Protein AF-A0A0R3SQ64-F1 (afdb_monomer)

pLDDT: mean 77.07, std 19.15, range [20.86, 96.0]

Nearest PDB structures (foldseek):
  7yff-assembly1_C  TM=8.326E-01  e=1.981E-12  Homo sapiens
  9arg-assembly1_A  TM=7.380E-01  e=4.752E-12  Rattus norvegicus
  6wi1-assembly1_C  TM=8.186E-01  e=2.165E-11  Rattus norvegicus
  7tee-assembly1_C  TM=7.414E-01  e=3.879E-11  Rattus norvegicus
  6whu-assembly1_C  TM=7.762E-01  e=3.998E-10  Rattus norvegicus

Organism: Hymenolepis diminuta (NCBI:txid6216)

Radius of gyration: 50.03 Å; Cα contacts (8 Å, |Δi|>4): 157; chains: 1; bounding box: 109×42×129 Å

Secondary structure (DSSP, 8-state):
-----SSS--------SHHHHHHHHHHEEPPBTTB--EE--------TTS----EEEETTTTEEEE-HHHHHHHTTS-S---S-----HHHHTTS-----S-----------PPPPPPGGGGGTTS-HHHHHHHHHHHHHHHHHHHHHHHHHHHHHHHHHHHHHHHHTSS----------------------------HHHHHHHHHHHHTT----S----SHHHHHHHHHHHHHHHHHHHHH-

InterPro domains:
  IPR001320 Ionotropic glutamate receptor, C-terminal [PF00060] (128-242)
  IPR001320 Ionotropic glutamate receptor, C-terminal [SM00079] (2-242)
  IPR001508 Ionotropic glutamate receptor, metazoa [PR00177] (40-68)
  IPR001508 Ionotropic glutamate receptor, metazoa [PR00177] (130-155)
  IPR015683 Ionotropic glutamate receptor [PTHR18966] (15-244)
  IPR019594 Ionotropic glutamate receptor, L-glutamate and glycine-binding domain [PF10613] (15-113)
  IPR019594 Ionotropic glutamate receptor, L-glutamate and glycine-binding domain [SM00918] (4-75)

Foldseek 3Di:
DDDDDDPPDGDDDDDDDDLVVVVVCQCQPPADPPGHGNNDDDDDDAWPVNDCWDFDQDPVVRDTAIGTPLRCCQVVVDVDDRDPHDDDPVSVVRDDDDPDPDDDDDDDDDDDDDDDDDPCVLVVLDDPVVVVVLVVVLLVLLVVLLVVLVVVVVVVVVVVVVVVVVVVPDDDDDDDDDDDDDDDDDDPPDPPPPPRCDSVLSSQLSVCLLVVHPPHPDDRPDPVSVVSSVVSSVVSVVVVVSSD

Structure (mmCIF, N/CA/C/O backbone):
data_AF-A0A0R3SQ64-F1
#
_entry.id   AF-A0A0R3SQ64-F1
#
loop_
_atom_site.group_PDB
_atom_site.id
_atom_site.type_symbol
_atom_site.label_atom_id
_atom_site.label_alt_id
_atom_site.label_comp_id
_atom_site.label_asym_id
_atom_site.label_entity_id
_atom_site.label_seq_id
_atom_site.pdbx_PDB_ins_code
_atom_site.Cartn_x
_atom_site.Cartn_y
_atom_site.Cartn_z
_atom_site.occupancy
_atom_site.B_iso_or_equiv
_atom_site.auth_seq_id
_atom_site.auth_comp_id
_atom_site.auth_asym_id
_atom_site.auth_atom_id
_atom_site.pdbx_PDB_model_num
ATOM 1 N N . MET A 1 1 ? -25.934 -21.425 32.310 1.00 47.31 1 MET A N 1
ATOM 2 C CA . MET A 1 1 ? -25.733 -21.201 30.862 1.00 47.31 1 MET A CA 1
ATOM 3 C C . MET A 1 1 ? -27.102 -21.104 30.194 1.00 47.31 1 MET A C 1
ATOM 5 O O . MET A 1 1 ? -27.737 -22.121 29.947 1.00 47.31 1 MET A O 1
ATOM 9 N N . ARG A 1 2 ? -27.627 -19.894 30.001 1.00 32.47 2 ARG A N 1
ATOM 10 C CA . ARG A 1 2 ? -28.912 -19.595 29.365 1.00 32.47 2 ARG A CA 1
ATOM 11 C C . ARG A 1 2 ? -28.807 -18.249 28.665 1.00 32.47 2 ARG A C 1
ATOM 13 O O . ARG A 1 2 ? -28.627 -17.237 29.327 1.00 32.47 2 ARG A O 1
ATOM 20 N N . LEU A 1 3 ? -29.017 -18.223 27.351 1.00 51.66 3 LEU A N 1
ATOM 21 C CA . LEU A 1 3 ? -29.392 -16.979 26.694 1.00 51.66 3 LEU A CA 1
ATOM 22 C C . LEU A 1 3 ? -30.367 -17.171 25.532 1.00 51.66 3 LEU A C 1
ATOM 24 O O . LEU A 1 3 ? -30.303 -18.151 24.793 1.00 51.66 3 LEU A O 1
ATOM 28 N N . ALA A 1 4 ? -31.210 -16.145 25.420 1.00 46.09 4 ALA A N 1
ATOM 29 C CA . ALA A 1 4 ? -32.014 -15.685 24.296 1.00 46.09 4 ALA A CA 1
ATOM 30 C C . ALA A 1 4 ? -33.168 -16.592 23.835 1.00 46.09 4 ALA A C 1
ATOM 32 O O . ALA A 1 4 ? -33.058 -17.469 22.979 1.00 46.09 4 ALA A O 1
ATOM 33 N N . PHE A 1 5 ? -34.331 -16.274 24.404 1.00 47.00 5 PHE A N 1
ATOM 34 C CA . PHE A 1 5 ? -35.667 -16.621 23.938 1.00 47.00 5 PHE A CA 1
ATOM 35 C C . PHE A 1 5 ? -35.881 -16.149 22.498 1.00 47.00 5 PHE A C 1
ATOM 37 O O . PHE A 1 5 ? -36.003 -14.952 22.279 1.00 47.00 5 PHE A O 1
ATOM 44 N N . LEU A 1 6 ? -36.032 -17.075 21.549 1.00 46.62 6 LEU A N 1
ATOM 45 C CA . LEU A 1 6 ? -36.889 -16.836 20.378 1.00 46.62 6 LEU A CA 1
ATOM 46 C C . LEU A 1 6 ? -37.602 -18.094 19.851 1.00 46.62 6 LEU A C 1
ATOM 48 O O . LEU A 1 6 ? -38.635 -17.953 19.216 1.00 46.62 6 LEU A O 1
ATOM 52 N N . LEU A 1 7 ? -37.169 -19.321 20.169 1.00 46.44 7 LEU A N 1
ATOM 53 C CA . LEU A 1 7 ? -37.848 -20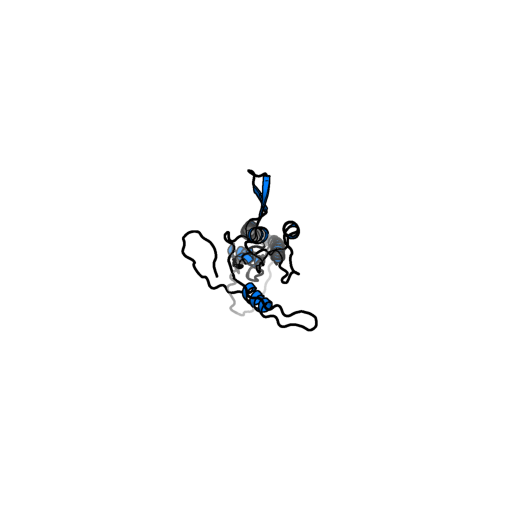.554 19.711 1.00 46.44 7 LEU A CA 1
ATOM 54 C C . LEU A 1 7 ? -37.723 -21.739 20.695 1.00 46.44 7 LEU A C 1
ATOM 56 O O . LEU A 1 7 ? -37.650 -22.892 20.280 1.00 46.44 7 LEU A O 1
ATOM 60 N N . GLY A 1 8 ? -37.644 -21.486 22.009 1.00 47.06 8 GLY A N 1
ATOM 61 C CA . GLY A 1 8 ? -37.679 -22.541 23.043 1.00 47.06 8 GLY A CA 1
ATOM 62 C C . GLY A 1 8 ? -36.550 -23.587 23.001 1.00 47.06 8 GLY A C 1
ATOM 63 O O . GLY A 1 8 ? -36.566 -24.529 23.788 1.00 47.06 8 GLY A O 1
ATOM 64 N N . LYS A 1 9 ? -35.560 -23.436 22.114 1.00 48.41 9 LYS A N 1
ATOM 65 C CA . LYS A 1 9 ? -34.422 -24.345 21.967 1.00 48.41 9 LYS A CA 1
ATOM 66 C C . LYS A 1 9 ? -33.152 -23.619 22.396 1.00 48.41 9 LYS A C 1
ATOM 68 O O . LYS A 1 9 ? -32.610 -22.817 21.645 1.00 48.41 9 LYS A O 1
ATOM 73 N N . VAL A 1 10 ? -32.705 -23.888 23.622 1.00 61.62 10 VAL A N 1
ATOM 74 C CA . VAL A 1 10 ? -31.415 -23.406 24.131 1.00 61.62 10 VAL A CA 1
ATOM 75 C C . VAL A 1 10 ? -30.321 -24.177 23.398 1.00 61.62 10 VAL A C 1
ATOM 77 O O . VAL A 1 10 ? -30.179 -25.384 23.583 1.00 61.62 10 VAL A O 1
ATOM 80 N N . THR A 1 11 ? -29.594 -23.506 22.510 1.00 63.22 11 THR A N 1
ATOM 81 C CA . THR A 1 11 ? -28.411 -24.073 21.856 1.00 63.22 11 THR A CA 1
ATOM 82 C C . THR A 1 11 ? -27.175 -23.647 22.633 1.00 63.22 11 THR A C 1
ATOM 84 O O . THR A 1 11 ? -26.837 -22.464 22.652 1.00 63.22 11 THR A O 1
ATOM 87 N N . GLU A 1 12 ? -26.516 -24.598 23.287 1.00 75.00 12 GLU A N 1
ATOM 88 C CA . GLU A 1 12 ? -25.232 -24.360 23.943 1.00 75.00 12 GLU A CA 1
ATOM 89 C C . GLU A 1 12 ? -24.111 -24.353 22.898 1.00 75.00 12 GLU A C 1
ATOM 91 O O . GLU A 1 12 ? -23.954 -25.302 22.128 1.00 75.00 12 GLU A O 1
ATOM 96 N N . TYR A 1 13 ? -23.329 -23.273 22.871 1.00 80.62 13 TYR A N 1
ATOM 97 C CA . TYR A 1 13 ? -22.139 -23.147 22.032 1.00 80.62 13 TYR A CA 1
ATOM 98 C C . TYR A 1 13 ? -20.885 -23.139 22.907 1.00 80.62 13 TYR A C 1
ATOM 100 O O . TYR A 1 13 ? -20.861 -22.522 23.971 1.00 80.62 13 TYR A O 1
ATOM 108 N N . CYS A 1 14 ? -19.823 -23.805 22.451 1.00 87.62 14 CYS A N 1
ATOM 109 C CA . CYS A 1 14 ? -18.519 -23.751 23.105 1.00 87.62 14 CYS A CA 1
ATOM 110 C C . CYS A 1 14 ? -17.728 -22.539 22.586 1.00 87.62 14 CYS A C 1
ATOM 112 O O . CYS A 1 14 ? -17.390 -22.481 21.404 1.00 87.62 14 CYS A O 1
ATOM 114 N N . CYS A 1 15 ? -17.426 -21.582 23.468 1.00 88.75 15 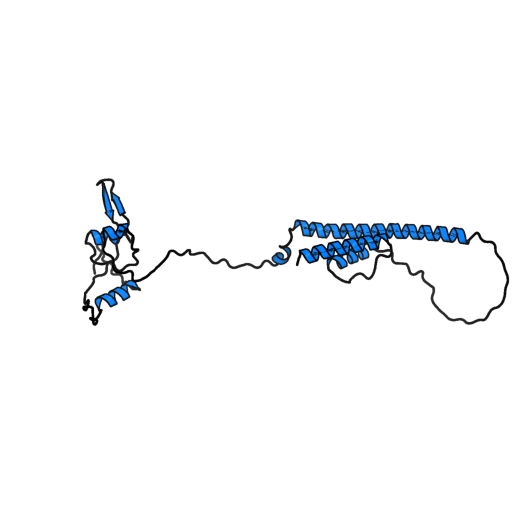CYS A N 1
ATOM 115 C CA . CYS A 1 15 ? -16.645 -20.387 23.143 1.00 88.75 15 CYS A CA 1
ATOM 116 C C . CYS A 1 15 ? -15.182 -20.556 23.572 1.00 88.75 15 CYS A C 1
ATOM 118 O O . CYS A 1 15 ? -14.896 -20.967 24.697 1.00 88.75 15 CYS A O 1
ATOM 120 N N . TYR A 1 16 ? -14.249 -20.187 22.696 1.00 94.25 16 TYR A N 1
ATOM 121 C CA . TYR A 1 16 ? -12.812 -20.171 22.974 1.00 94.25 16 TYR A CA 1
ATOM 122 C C . TYR A 1 16 ? -12.161 -18.948 22.323 1.00 94.25 16 TYR A C 1
ATOM 124 O O . TYR A 1 16 ? -12.697 -18.376 21.374 1.00 94.25 16 TYR A O 1
ATOM 132 N N . GLY A 1 17 ? -10.997 -18.539 22.826 1.00 95.44 17 GLY A N 1
ATOM 133 C CA . GLY A 1 17 ? -10.221 -17.443 22.255 1.00 95.44 17 GLY A CA 1
ATOM 134 C C . GLY A 1 17 ? -9.545 -16.579 23.311 1.00 95.44 17 GLY A C 1
ATOM 135 O O . GLY A 1 17 ? -9.675 -16.807 24.511 1.00 95.44 17 GLY A O 1
ATOM 136 N N . TYR A 1 18 ? -8.859 -15.538 22.841 1.00 94.62 18 TYR A N 1
ATOM 137 C CA . TYR A 1 18 ? -8.028 -14.667 23.675 1.00 94.62 18 TYR A CA 1
ATOM 138 C C . TYR A 1 18 ? -8.776 -14.075 24.884 1.00 94.62 18 TYR A C 1
ATOM 140 O O . TYR A 1 18 ? -8.277 -14.113 26.006 1.00 94.62 18 TYR A O 1
ATOM 148 N N . CYS A 1 19 ? -9.991 -13.560 24.675 1.00 93.81 19 CYS A N 1
ATOM 149 C CA . CYS A 1 19 ? -10.804 -12.972 25.744 1.00 93.81 19 CYS A CA 1
ATOM 150 C C . CYS A 1 19 ? -11.308 -14.015 26.759 1.00 93.81 19 CYS A C 1
ATOM 152 O O . CYS A 1 19 ? -11.447 -13.696 27.936 1.00 93.81 19 CYS A O 1
ATOM 154 N N . ILE A 1 20 ? -11.536 -15.261 26.328 1.00 94.56 20 ILE A N 1
ATOM 155 C CA . ILE A 1 20 ? -11.977 -16.355 27.206 1.00 94.56 20 ILE A CA 1
ATOM 156 C C . ILE A 1 20 ? -10.835 -16.805 28.119 1.00 94.56 20 ILE A C 1
ATOM 158 O O . ILE A 1 20 ? -11.035 -16.984 29.320 1.00 94.56 20 ILE A O 1
ATOM 162 N N . ASP A 1 21 ? -9.624 -16.930 27.572 1.00 94.75 21 ASP A N 1
ATOM 163 C CA . ASP A 1 21 ? -8.437 -17.262 28.363 1.00 94.75 21 ASP A CA 1
ATOM 164 C C . ASP A 1 21 ? -8.112 -16.155 29.372 1.00 94.75 21 ASP A C 1
ATOM 166 O O . ASP A 1 21 ? -7.814 -16.442 30.534 1.00 94.75 21 ASP A O 1
ATOM 170 N N . LEU A 1 22 ? -8.252 -14.889 28.959 1.00 92.94 22 LEU A N 1
ATOM 171 C CA . LEU A 1 22 ? -8.122 -13.740 29.852 1.00 92.94 22 LEU A CA 1
ATOM 172 C C . LEU A 1 22 ? -9.147 -13.798 30.994 1.00 92.94 22 LEU A C 1
ATOM 174 O O . LEU A 1 22 ? -8.765 -13.665 32.153 1.00 92.94 22 LEU A O 1
ATOM 178 N N . LEU A 1 23 ? -10.426 -14.049 30.698 1.00 93.12 23 LEU A N 1
ATOM 179 C CA . LEU A 1 23 ? -11.471 -14.152 31.720 1.00 93.12 23 LEU A CA 1
ATOM 180 C C . LEU A 1 23 ? -11.207 -15.304 32.698 1.00 93.12 23 LEU A C 1
ATOM 182 O O . LEU A 1 23 ? -11.326 -15.121 33.907 1.00 93.12 23 LEU A O 1
ATOM 186 N N . ARG A 1 24 ? -10.787 -16.474 32.200 1.00 92.62 24 ARG A N 1
ATOM 187 C CA . ARG A 1 24 ? -10.405 -17.610 33.052 1.00 92.62 24 ARG A CA 1
ATOM 188 C C . ARG A 1 24 ? -9.230 -17.257 33.966 1.00 92.62 24 ARG A C 1
ATOM 190 O O . ARG A 1 24 ? -9.212 -17.688 35.117 1.00 92.62 24 ARG A O 1
ATOM 197 N N . HIS A 1 25 ? -8.268 -16.479 33.472 1.00 91.44 25 HIS A N 1
ATOM 198 C CA . HIS A 1 25 ? -7.143 -16.012 34.276 1.00 91.44 25 HIS A CA 1
ATOM 199 C C . HIS A 1 25 ? -7.579 -15.008 35.350 1.00 91.44 25 HIS A C 1
ATOM 201 O O . HIS A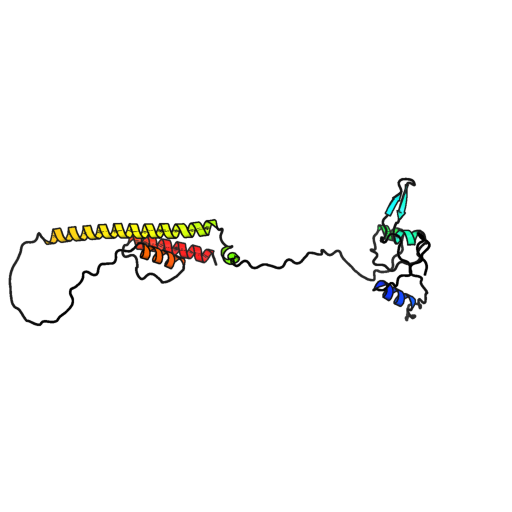 1 25 ? -7.123 -15.104 36.484 1.00 91.44 25 HIS A O 1
ATOM 207 N N . LEU A 1 26 ? -8.495 -14.090 35.025 1.00 90.06 26 LEU A N 1
ATOM 208 C CA . LEU A 1 26 ? -9.058 -13.131 35.982 1.00 90.06 26 LEU A CA 1
ATOM 209 C C . LEU A 1 26 ? -9.897 -13.818 37.070 1.00 90.06 26 LEU A C 1
ATOM 211 O O . LEU A 1 26 ? -9.793 -13.450 38.236 1.00 90.06 26 LEU A O 1
ATOM 215 N N . ALA A 1 27 ? -10.677 -14.836 36.703 1.00 91.19 27 ALA A N 1
ATOM 216 C CA . ALA A 1 27 ? -11.548 -15.582 37.614 1.00 91.19 27 ALA A CA 1
ATOM 217 C C . ALA A 1 27 ? -10.800 -16.489 38.603 1.00 91.19 27 ALA A C 1
ATOM 219 O O . ALA A 1 27 ? -11.325 -16.798 39.668 1.00 91.19 27 ALA A O 1
ATOM 220 N N . ASN A 1 28 ? -9.586 -16.923 38.252 1.00 88.56 28 ASN A N 1
ATOM 221 C CA . ASN A 1 28 ? -8.758 -17.816 39.069 1.00 88.56 28 ASN A CA 1
ATOM 222 C C . ASN A 1 28 ? -7.480 -17.129 39.574 1.00 88.56 28 ASN A C 1
ATOM 224 O O . ASN A 1 28 ? -6.505 -17.808 39.907 1.00 88.56 28 ASN A O 1
ATOM 228 N N . ARG A 1 29 ? -7.440 -15.791 39.588 1.00 83.69 29 ARG A N 1
ATOM 229 C CA . ARG A 1 29 ? -6.223 -15.051 39.924 1.00 83.69 29 ARG A CA 1
ATOM 230 C C . ARG A 1 29 ? -5.904 -15.181 41.424 1.00 83.69 29 ARG A C 1
ATOM 232 O O . ARG A 1 29 ? -6.715 -14.750 42.248 1.00 83.69 29 ARG A O 1
ATOM 239 N N . PRO A 1 30 ? -4.731 -15.726 41.803 1.00 73.75 30 PRO A N 1
ATOM 240 C CA . PRO A 1 30 ? -4.316 -15.787 43.199 1.00 73.75 30 PRO A CA 1
ATOM 241 C C . PRO A 1 30 ? -3.949 -14.393 43.724 1.00 73.75 30 PRO A C 1
ATOM 243 O O . PRO A 1 30 ? -3.498 -13.529 42.969 1.00 73.75 30 PRO A O 1
ATOM 246 N N . SER A 1 31 ? -4.125 -14.186 45.030 1.00 71.00 31 SER A N 1
ATOM 247 C CA . SER A 1 31 ? -3.768 -12.939 45.714 1.00 71.00 31 SER A CA 1
ATOM 248 C C . SER A 1 31 ? -2.279 -12.632 45.552 1.00 71.00 31 SER A C 1
ATOM 250 O O . SER A 1 31 ? -1.434 -13.481 45.845 1.00 71.00 31 SER A O 1
ATOM 252 N N . GLY A 1 32 ? -1.965 -11.418 45.102 1.00 69.75 32 GLY A N 1
ATOM 253 C CA . GLY A 1 32 ? -0.604 -10.898 45.016 1.00 69.75 32 GLY A CA 1
ATOM 254 C C . GLY A 1 32 ? -0.235 -10.041 46.236 1.00 69.75 32 GLY A C 1
ATOM 255 O O . GLY A 1 32 ? -1.100 -9.716 47.044 1.00 69.75 32 GLY A O 1
ATOM 256 N N . PRO A 1 33 ? 1.031 -9.599 46.355 1.00 65.06 33 PRO A N 1
ATOM 257 C CA . PRO A 1 33 ? 1.518 -8.814 47.500 1.00 65.06 33 PRO A CA 1
ATOM 258 C C . PRO A 1 33 ? 0.773 -7.489 47.747 1.00 65.06 33 PRO A C 1
ATOM 260 O O . PRO A 1 33 ? 0.867 -6.931 48.834 1.00 65.06 33 PRO A O 1
ATOM 263 N N . HIS A 1 34 ? 0.043 -6.989 46.745 1.00 72.06 34 HIS A N 1
ATOM 264 C CA . HIS A 1 34 ? -0.740 -5.750 46.792 1.00 72.06 34 HIS A CA 1
ATOM 265 C C . HIS A 1 34 ? -2.175 -5.904 46.248 1.00 72.06 34 HIS A C 1
ATOM 267 O O . HIS A 1 34 ? -2.868 -4.903 46.085 1.00 72.06 34 HIS A O 1
ATOM 273 N N . GLU A 1 35 ? -2.636 -7.127 45.953 1.00 66.94 35 GLU A N 1
ATOM 274 C CA . GLU A 1 35 ? -3.926 -7.356 45.285 1.00 66.94 35 GLU A CA 1
ATOM 275 C C . GLU A 1 35 ? -4.654 -8.581 45.855 1.00 66.94 35 GLU A C 1
ATOM 277 O O . GLU A 1 35 ? -4.070 -9.653 46.023 1.00 66.94 35 GLU A O 1
ATOM 282 N N . ASN A 1 36 ? -5.950 -8.427 46.126 1.00 69.19 36 ASN A N 1
ATOM 283 C CA . ASN A 1 36 ? -6.796 -9.497 46.650 1.00 69.19 36 ASN A CA 1
ATOM 284 C C . ASN A 1 36 ? -7.046 -10.575 45.583 1.00 69.19 36 ASN A C 1
ATOM 286 O O . ASN A 1 36 ? -7.106 -10.279 44.391 1.00 69.19 36 ASN A O 1
ATOM 290 N N . ALA A 1 37 ? -7.225 -11.827 46.014 1.00 69.00 37 ALA A N 1
ATOM 291 C CA . ALA A 1 37 ? -7.633 -12.906 45.118 1.00 69.00 37 ALA A CA 1
ATOM 292 C C . ALA A 1 37 ? -9.038 -12.617 44.568 1.00 69.00 37 ALA A C 1
ATOM 294 O O . ALA A 1 37 ? -9.971 -12.394 45.340 1.00 69.00 37 ALA A O 1
ATOM 295 N N . THR A 1 38 ? -9.197 -12.645 43.245 1.00 74.12 38 THR A N 1
ATOM 296 C CA . THR A 1 38 ? -10.500 -12.508 42.585 1.00 74.12 38 THR A CA 1
ATOM 297 C C . THR A 1 38 ? -10.995 -13.884 42.177 1.00 74.12 38 THR A C 1
ATOM 299 O O . THR A 1 38 ? -10.898 -14.262 41.015 1.00 74.12 38 THR A O 1
ATOM 302 N N . SER A 1 39 ? -11.502 -14.657 43.138 1.00 85.88 39 SER A N 1
ATOM 303 C CA . SER A 1 39 ? -12.183 -15.917 42.838 1.00 85.88 39 SER A CA 1
ATOM 304 C C . SER A 1 39 ? -13.661 -15.647 42.566 1.00 85.88 39 SER A C 1
ATOM 306 O O . SER A 1 39 ? -14.419 -15.390 43.504 1.00 85.88 39 SER A O 1
ATOM 308 N N . PHE A 1 40 ? -14.078 -15.700 41.302 1.00 89.62 40 PHE A N 1
ATOM 309 C CA . PHE A 1 40 ? -15.485 -15.570 40.924 1.00 89.62 40 PHE A CA 1
ATOM 310 C C . PHE A 1 40 ? -15.891 -16.631 39.904 1.00 89.62 40 PHE A C 1
ATOM 312 O O . PHE A 1 40 ? -15.079 -17.133 39.128 1.00 89.62 40 PHE A O 1
ATOM 319 N N . THR A 1 41 ? -17.175 -16.973 39.917 1.00 92.06 41 THR A N 1
ATOM 320 C CA . THR A 1 41 ? -17.793 -17.816 38.889 1.00 92.06 41 THR A CA 1
ATOM 321 C C . THR A 1 41 ? -18.507 -16.920 37.891 1.00 92.06 41 THR A C 1
ATOM 323 O O . THR A 1 41 ? -18.928 -15.820 38.241 1.00 92.06 41 THR A O 1
ATOM 326 N N . TYR A 1 42 ? -18.603 -17.358 36.642 1.00 92.00 42 TYR A N 1
ATOM 327 C CA . TYR A 1 42 ? -19.199 -16.569 35.575 1.00 92.00 42 TYR A CA 1
ATOM 328 C C . TYR A 1 42 ? -20.064 -17.454 34.688 1.00 92.00 42 TYR A C 1
ATOM 330 O O . TYR A 1 42 ? -19.788 -18.640 34.497 1.00 92.00 42 TYR A O 1
ATOM 338 N N . GLU A 1 43 ? -21.098 -16.849 34.122 1.00 90.88 43 GLU A N 1
ATOM 339 C CA . GLU A 1 43 ? -21.915 -17.436 33.077 1.00 90.88 43 GLU A CA 1
ATOM 340 C C . GLU A 1 43 ? -21.712 -16.621 31.805 1.00 90.88 43 GLU A C 1
ATOM 342 O O . GLU A 1 43 ? -21.826 -15.401 31.818 1.00 90.88 43 GLU A O 1
ATOM 347 N N . LEU A 1 44 ? -21.346 -17.297 30.719 1.00 90.56 44 LEU A N 1
ATOM 348 C CA . LEU A 1 44 ? -21.107 -16.636 29.446 1.00 90.56 44 LEU A CA 1
ATOM 349 C C . LEU A 1 44 ? -22.388 -16.568 28.636 1.00 90.56 44 LEU A C 1
ATOM 351 O O . LEU A 1 44 ? -23.077 -17.577 28.454 1.00 90.56 44 LEU A O 1
ATOM 355 N N . HIS A 1 45 ? -22.622 -15.398 28.060 1.00 89.56 45 HIS A N 1
ATOM 356 C CA . HIS A 1 45 ? -23.648 -15.191 27.063 1.00 89.56 45 HIS A CA 1
ATOM 357 C C . HIS A 1 45 ? -23.141 -14.311 25.925 1.00 89.56 45 HIS A C 1
ATOM 359 O O . HIS A 1 45 ? -22.227 -13.505 26.090 1.00 89.56 45 HIS A O 1
ATOM 365 N N . MET A 1 46 ? -23.706 -14.518 24.742 1.00 90.19 46 MET A N 1
ATOM 366 C CA . MET A 1 46 ? -23.381 -13.742 23.550 1.00 90.19 46 MET A CA 1
ATOM 367 C C . MET A 1 46 ? -24.426 -12.649 23.378 1.00 90.19 46 MET A C 1
ATOM 369 O O . MET A 1 46 ? -25.614 -12.948 23.440 1.00 90.19 46 MET A O 1
ATOM 373 N N . VAL A 1 47 ? -23.985 -11.421 23.118 1.00 91.69 47 VAL A N 1
ATOM 374 C CA . VAL A 1 47 ? -24.882 -10.290 22.847 1.00 91.69 47 VAL A CA 1
ATOM 375 C C . VAL A 1 47 ? -25.886 -10.635 21.740 1.00 91.69 47 VAL A C 1
ATOM 377 O O . VAL A 1 47 ? -25.511 -11.210 20.713 1.00 91.69 47 VAL A O 1
ATOM 380 N N . GLY A 1 48 ? -27.162 -10.304 21.950 1.00 86.69 48 GLY A N 1
ATOM 381 C CA . GLY A 1 48 ? -28.250 -10.759 21.075 1.00 86.69 48 GLY A CA 1
ATOM 382 C C . GLY A 1 48 ? -28.181 -10.238 19.633 1.00 86.69 48 GLY A C 1
ATOM 383 O O . GLY A 1 48 ? -28.551 -10.953 18.703 1.00 86.69 48 GLY A O 1
ATOM 384 N N . ASP A 1 49 ? -27.689 -9.013 19.434 1.00 88.56 49 ASP A N 1
ATOM 385 C CA . ASP A 1 49 ? -27.616 -8.342 18.126 1.00 88.56 49 ASP A CA 1
ATOM 386 C C . ASP A 1 49 ? -26.244 -8.465 17.430 1.00 88.56 49 ASP A C 1
ATOM 388 O O . ASP A 1 49 ? -26.088 -8.049 16.280 1.00 88.56 49 ASP A O 1
ATOM 392 N N . GLY A 1 50 ? -25.244 -9.042 18.105 1.00 89.62 50 GLY A N 1
ATOM 393 C CA . GLY A 1 50 ? -23.874 -9.168 17.599 1.00 89.62 50 GLY A CA 1
ATOM 394 C C . GLY A 1 50 ? -23.098 -7.849 17.482 1.00 89.62 50 GLY A C 1
ATOM 395 O O . GLY A 1 50 ? -22.015 -7.843 16.893 1.00 89.62 50 GLY A O 1
ATOM 396 N N . GLN A 1 51 ? -23.614 -6.735 18.007 1.00 92.06 51 GLN A N 1
ATOM 397 C CA . GLN A 1 51 ? -23.004 -5.412 17.874 1.00 92.06 51 GLN A CA 1
ATOM 398 C C . GLN A 1 51 ? -22.318 -4.961 19.167 1.00 92.06 51 GLN A C 1
ATOM 400 O O . GLN A 1 51 ? -22.685 -5.344 20.275 1.00 92.06 51 GLN A O 1
ATOM 405 N N . MET A 1 52 ? -21.310 -4.090 19.043 1.00 92.25 52 MET A N 1
ATOM 406 C CA . MET A 1 52 ? -20.671 -3.492 20.225 1.00 92.25 52 MET A CA 1
ATOM 407 C C . MET A 1 52 ? -21.604 -2.523 20.954 1.00 92.25 52 MET A C 1
ATOM 409 O O . MET A 1 52 ? -21.525 -2.407 22.170 1.00 92.25 52 MET A O 1
ATOM 413 N N . GLY A 1 53 ? -22.470 -1.835 20.214 1.00 91.12 53 GLY A N 1
ATOM 414 C CA . GLY A 1 53 ? -23.425 -0.873 20.745 1.00 91.12 53 GLY A CA 1
ATOM 415 C C . GLY A 1 53 ? -23.231 0.531 20.192 1.00 91.12 53 GLY A C 1
ATOM 416 O O . GLY A 1 53 ? -22.116 1.066 20.169 1.00 91.12 53 GLY A O 1
ATOM 417 N N . GLU A 1 54 ? -24.339 1.108 19.751 1.00 90.88 54 GLU A N 1
ATOM 418 C CA . GLU A 1 54 ? -24.463 2.451 19.194 1.00 90.88 54 GLU A CA 1
ATOM 419 C C . GLU A 1 54 ? -25.560 3.206 19.951 1.00 90.88 54 GLU A C 1
ATOM 421 O O . GLU A 1 54 ? -26.516 2.599 20.445 1.00 90.88 54 GLU A O 1
ATOM 426 N N . GLU A 1 55 ? -25.401 4.523 20.078 1.00 90.31 55 GLU A N 1
ATOM 427 C CA . GLU A 1 55 ? -26.420 5.381 20.670 1.00 90.31 55 GLU A CA 1
ATOM 428 C C . GLU A 1 55 ? -27.522 5.624 19.636 1.00 90.31 55 GLU A C 1
ATOM 430 O O . GLU A 1 55 ? -27.359 6.389 18.687 1.00 90.31 55 GLU A O 1
ATOM 435 N N . LEU A 1 56 ? -28.658 4.958 19.812 1.00 89.25 56 LEU A N 1
ATOM 436 C CA . LEU A 1 56 ? -29.821 5.110 18.953 1.00 89.25 56 LEU A CA 1
ATOM 437 C C . LEU A 1 56 ? -30.759 6.165 19.535 1.00 89.25 56 LEU A C 1
ATOM 439 O O . LEU A 1 56 ? -31.114 6.139 20.716 1.00 89.25 56 LEU A O 1
ATOM 443 N N . PHE A 1 57 ? -31.209 7.085 18.686 1.00 89.19 57 PHE A N 1
ATOM 444 C CA . PHE A 1 57 ? -32.250 8.037 19.049 1.00 89.19 57 PHE A CA 1
ATOM 445 C C . PHE A 1 57 ? -33.629 7.427 18.792 1.00 89.19 57 PHE A C 1
ATOM 447 O O . PHE A 1 57 ? -33.984 7.121 17.651 1.00 89.19 57 PHE A O 1
ATOM 454 N N . ASN A 1 58 ? -34.425 7.259 19.847 1.00 85.94 58 ASN A N 1
ATOM 455 C CA . ASN A 1 58 ? -35.795 6.792 19.716 1.00 85.94 58 ASN A CA 1
ATOM 456 C C . ASN A 1 58 ? -36.734 7.983 19.488 1.00 85.94 58 ASN A C 1
ATOM 458 O O . ASN A 1 58 ? -37.117 8.673 20.430 1.00 85.94 58 ASN A O 1
ATOM 462 N N . ALA A 1 59 ? -37.145 8.187 18.234 1.00 81.62 59 ALA A N 1
ATOM 463 C CA . ALA A 1 59 ? -38.008 9.298 17.833 1.00 81.62 59 ALA A CA 1
ATOM 464 C C . ALA A 1 59 ? -39.401 9.293 18.490 1.00 81.62 59 ALA A C 1
ATOM 466 O O . ALA A 1 59 ? -40.040 10.336 18.544 1.00 81.62 59 ALA A O 1
A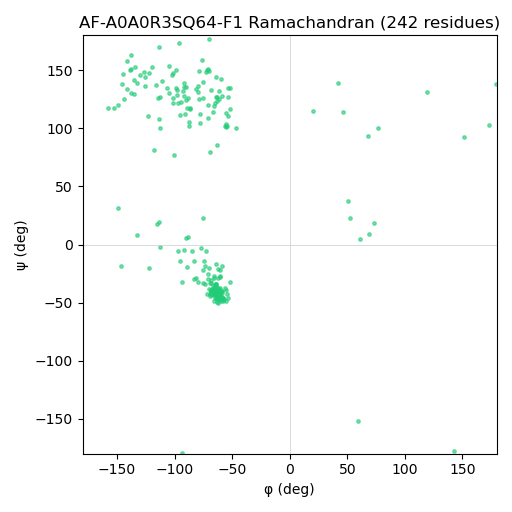TOM 467 N N . MET A 1 60 ? -39.883 8.147 18.985 1.00 82.31 60 MET A N 1
ATOM 468 C CA . MET A 1 60 ? -41.198 8.067 19.638 1.00 82.31 60 MET A CA 1
ATOM 469 C C . MET A 1 60 ? -41.168 8.561 21.085 1.00 82.31 60 MET A C 1
ATOM 471 O O . MET A 1 60 ? -42.153 9.116 21.558 1.00 82.31 60 MET A O 1
ATOM 475 N N . ASN A 1 61 ? -40.044 8.362 21.777 1.00 83.94 61 ASN A N 1
ATOM 476 C CA . ASN A 1 61 ? -39.906 8.673 23.201 1.00 83.94 61 ASN A CA 1
ATOM 477 C C . ASN A 1 61 ? -38.935 9.834 23.464 1.00 83.94 61 ASN A C 1
ATOM 479 O O . ASN A 1 61 ? -38.727 10.186 24.620 1.00 83.94 61 ASN A O 1
ATOM 483 N N . GLU A 1 62 ? -38.307 10.380 22.417 1.00 85.12 62 GLU A N 1
ATOM 484 C CA . GLU A 1 62 ? -37.228 11.380 22.484 1.00 85.12 62 GLU A CA 1
ATOM 485 C C . GLU A 1 62 ? -36.060 10.971 23.403 1.00 85.12 62 GLU A C 1
ATOM 487 O O . GLU A 1 62 ? -35.288 11.804 23.879 1.00 85.12 62 GLU A O 1
ATOM 492 N N . THR A 1 63 ? -35.901 9.668 23.649 1.00 86.81 63 THR A N 1
ATOM 493 C CA . THR A 1 63 ? -34.847 9.122 24.501 1.00 86.81 63 THR A CA 1
ATOM 494 C C . THR A 1 63 ? -33.708 8.552 23.677 1.00 86.81 63 THR A C 1
ATOM 496 O O . THR A 1 63 ? -33.889 7.998 22.590 1.00 86.81 63 THR A O 1
ATOM 499 N N . LYS A 1 64 ? -32.506 8.658 24.236 1.00 87.88 64 LYS A N 1
ATOM 500 C CA . LYS A 1 64 ? -31.325 7.979 23.721 1.00 87.88 64 LYS A CA 1
ATOM 501 C C . LYS A 1 64 ? -31.227 6.596 24.355 1.00 87.88 64 LYS A C 1
ATOM 503 O O . LYS A 1 64 ? -31.270 6.480 25.578 1.00 87.88 64 LYS A O 1
ATOM 508 N N . VAL A 1 65 ? -31.132 5.559 23.532 1.00 90.25 65 VAL A N 1
ATOM 509 C CA . VAL A 1 65 ? -31.047 4.161 23.967 1.00 90.25 65 VAL A CA 1
ATOM 510 C C . VAL A 1 65 ? -29.813 3.534 23.341 1.00 90.25 65 VAL A C 1
ATOM 512 O O . VAL A 1 65 ? -29.544 3.730 22.161 1.00 90.25 65 VAL A O 1
ATOM 515 N N . TRP A 1 66 ? -29.067 2.767 24.124 1.00 92.38 66 TRP A N 1
ATOM 516 C CA . TRP A 1 66 ? -27.890 2.060 23.636 1.00 92.38 66 TRP A CA 1
ATOM 517 C C . TRP A 1 66 ? -28.252 0.651 23.168 1.00 92.38 66 TRP A C 1
ATOM 519 O O . TRP A 1 66 ? -28.998 -0.057 23.843 1.00 92.38 66 TRP A O 1
ATOM 529 N N . SER A 1 67 ? -27.719 0.248 22.015 1.00 92.88 67 SER A N 1
ATOM 530 C CA . SER A 1 67 ? -27.803 -1.128 21.506 1.00 92.88 67 SER A CA 1
ATOM 531 C C . SER A 1 67 ? -26.583 -1.966 21.914 1.00 92.88 67 SER A C 1
ATOM 533 O O . SER A 1 67 ? -25.666 -1.471 22.579 1.00 92.88 67 SER A O 1
ATOM 535 N N . GLY A 1 68 ? -26.545 -3.234 21.504 1.00 94.00 68 GLY A N 1
ATOM 536 C CA . GLY A 1 68 ? -25.392 -4.113 21.646 1.00 94.00 68 GLY A CA 1
ATOM 537 C C . GLY A 1 68 ? -24.917 -4.340 23.070 1.00 94.00 68 GLY A C 1
ATOM 538 O O . GLY A 1 68 ? -25.679 -4.263 24.032 1.00 94.00 68 GLY A O 1
ATOM 539 N N . ILE A 1 69 ? -23.616 -4.603 23.198 1.00 94.75 69 ILE A N 1
ATOM 540 C CA . ILE A 1 69 ? -22.959 -4.851 24.489 1.00 94.75 69 ILE A CA 1
ATOM 541 C C . ILE A 1 69 ? -23.217 -3.691 25.461 1.00 94.75 69 ILE A C 1
ATOM 543 O O . ILE A 1 69 ? -23.507 -3.919 26.633 1.00 94.75 69 ILE A O 1
ATOM 547 N N . VAL A 1 70 ? -23.139 -2.445 24.984 1.00 95.19 70 VAL A N 1
ATOM 548 C CA . VAL A 1 70 ? -23.393 -1.253 25.811 1.00 95.19 70 VAL A CA 1
ATOM 549 C C . VAL A 1 70 ? -24.842 -1.222 26.319 1.00 95.19 70 VAL A C 1
ATOM 551 O O . VAL A 1 70 ? -25.082 -0.934 27.492 1.00 95.19 70 VAL A O 1
ATOM 554 N N . GLY A 1 71 ? -25.809 -1.562 25.468 1.00 93.88 71 GLY A N 1
ATOM 555 C CA . GLY A 1 71 ? -27.219 -1.683 25.836 1.00 93.88 71 GLY A CA 1
ATOM 556 C C . GLY A 1 71 ? -27.471 -2.754 26.898 1.00 93.88 71 GLY A C 1
ATOM 557 O O . GLY A 1 71 ? -28.161 -2.504 27.883 1.00 93.88 71 GLY A O 1
ATOM 558 N N . GLU A 1 72 ? -26.873 -3.938 26.754 1.00 94.50 72 GLU A N 1
ATOM 559 C CA . GLU A 1 72 ? -27.045 -5.024 27.730 1.00 94.50 72 GLU A CA 1
ATOM 560 C C . GLU A 1 72 ? -26.434 -4.692 29.102 1.00 94.50 72 GLU A C 1
ATOM 562 O O . GLU A 1 72 ? -27.037 -5.001 30.130 1.00 94.50 72 GLU A O 1
ATOM 567 N N . LEU A 1 73 ? -25.283 -4.008 29.128 1.00 94.75 73 LEU A N 1
ATOM 568 C CA . LEU A 1 73 ? -24.654 -3.543 30.371 1.00 94.75 73 LEU A CA 1
ATOM 569 C C . LEU A 1 73 ? -25.480 -2.445 31.057 1.00 94.75 73 LEU A C 1
ATOM 571 O O . LEU A 1 73 ? -25.684 -2.477 32.266 1.00 94.75 73 LEU A O 1
ATOM 575 N N . THR A 1 74 ? -25.993 -1.478 30.293 1.00 93.75 74 THR A N 1
ATOM 576 C CA . THR A 1 74 ? -26.791 -0.366 30.847 1.00 93.75 74 THR A CA 1
ATOM 577 C C . THR A 1 74 ? -28.176 -0.803 31.326 1.00 93.75 74 THR A C 1
ATOM 579 O O . THR A 1 74 ? -28.711 -0.224 32.268 1.00 93.75 74 THR A O 1
ATOM 582 N N . THR A 1 75 ? -28.756 -1.839 30.714 1.00 92.62 75 THR A N 1
ATOM 583 C CA . THR A 1 75 ? -30.055 -2.411 31.112 1.00 92.62 75 THR A CA 1
ATOM 584 C C . THR A 1 75 ? -29.957 -3.438 32.243 1.00 92.62 75 THR A C 1
ATOM 586 O O . THR A 1 75 ? -30.990 -3.897 32.728 1.00 92.62 75 THR A O 1
ATOM 589 N N . GLY A 1 76 ? -28.743 -3.795 32.679 1.00 92.38 76 GLY A N 1
ATOM 590 C CA . GLY A 1 76 ? -28.516 -4.803 33.719 1.00 92.38 76 GLY A CA 1
ATOM 591 C C . GLY A 1 76 ? -28.770 -6.240 33.256 1.00 92.38 76 GLY A C 1
ATOM 592 O O . GLY A 1 76 ? -28.960 -7.126 34.085 1.00 92.38 76 GLY A O 1
ATOM 593 N N . MET A 1 77 ? -28.796 -6.489 31.942 1.00 91.62 77 MET A N 1
ATOM 594 C CA . MET A 1 77 ? -28.816 -7.854 31.400 1.00 91.62 77 MET A CA 1
ATOM 595 C C . MET A 1 77 ? -27.441 -8.530 31.490 1.00 91.62 77 MET A C 1
ATOM 597 O O . MET A 1 77 ? -27.362 -9.757 31.467 1.00 91.62 77 MET A O 1
ATOM 601 N N . ALA A 1 78 ? -26.370 -7.741 31.594 1.00 94.44 78 ALA A N 1
ATOM 602 C CA . ALA A 1 78 ? -24.997 -8.195 31.754 1.00 94.44 78 ALA A CA 1
ATOM 603 C C . ALA A 1 78 ? -24.283 -7.377 32.842 1.00 94.44 78 ALA A C 1
ATOM 605 O O . ALA A 1 78 ? -24.444 -6.160 32.889 1.00 94.44 78 ALA A O 1
ATOM 606 N N . ASP A 1 79 ? -23.439 -8.024 33.652 1.00 93.88 79 ASP A N 1
ATOM 607 C CA . ASP A 1 79 ? -22.667 -7.346 34.711 1.00 93.88 79 ASP A CA 1
ATOM 608 C C . ASP A 1 79 ? -21.259 -6.927 34.252 1.00 93.88 79 ASP A C 1
ATOM 610 O O . ASP A 1 79 ? -20.701 -5.931 34.709 1.00 93.88 79 ASP A O 1
ATOM 614 N N . LEU A 1 80 ? -20.653 -7.708 33.353 1.00 93.50 80 LEU A N 1
ATOM 615 C CA . LEU A 1 80 ? -19.290 -7.507 32.866 1.00 93.50 80 LEU A CA 1
ATOM 616 C C . LEU A 1 80 ? -19.187 -7.923 31.400 1.00 93.50 80 LEU A C 1
ATOM 618 O O . LEU A 1 80 ? -19.659 -8.989 31.012 1.00 93.50 80 LEU A O 1
ATOM 622 N N . SER A 1 81 ? -18.481 -7.121 30.602 1.00 94.56 81 SER A N 1
AT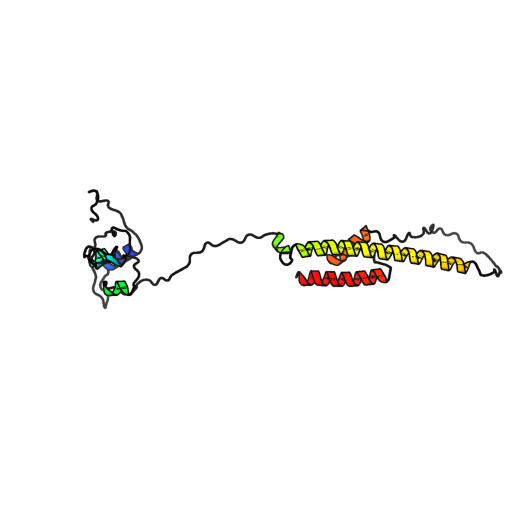OM 623 C CA . SER A 1 81 ? -18.115 -7.476 29.232 1.00 94.56 81 SER A CA 1
ATOM 624 C C . SER A 1 81 ? -16.608 -7.668 29.094 1.00 94.56 81 SER A C 1
ATOM 626 O O . SER A 1 81 ? -15.819 -6.782 29.423 1.00 94.56 81 SER A O 1
ATOM 628 N N . VAL A 1 82 ? -16.207 -8.826 28.561 1.00 94.00 82 VAL A N 1
ATOM 629 C CA . VAL A 1 82 ? -14.821 -9.118 28.168 1.00 94.00 82 VAL A CA 1
ATOM 630 C C . VAL A 1 82 ? -14.787 -9.376 26.666 1.00 94.00 82 VAL A C 1
ATOM 632 O O . VAL A 1 82 ? -14.798 -10.511 26.196 1.00 94.00 82 VAL A O 1
ATOM 635 N N . ALA A 1 83 ? -14.765 -8.287 25.906 1.00 92.88 83 ALA A N 1
ATOM 636 C CA . ALA A 1 83 ? -14.822 -8.281 24.449 1.00 92.88 83 ALA A CA 1
ATOM 637 C C . ALA A 1 83 ? -13.832 -7.250 23.875 1.00 92.88 83 ALA A C 1
ATOM 639 O O . ALA A 1 83 ? -13.371 -6.366 24.606 1.00 92.88 83 ALA A O 1
ATOM 640 N N . PRO A 1 84 ? -13.486 -7.321 22.575 1.00 91.38 84 PRO A N 1
ATOM 641 C CA . PRO A 1 84 ? -12.724 -6.268 21.910 1.00 91.38 84 PRO A CA 1
ATOM 642 C C . PRO A 1 84 ? -13.583 -4.999 21.773 1.00 91.38 84 PRO A C 1
ATOM 644 O O . PRO A 1 84 ? -14.151 -4.739 20.719 1.00 91.38 84 PRO A O 1
ATOM 647 N N . MET A 1 85 ? -13.696 -4.216 22.847 1.00 90.69 85 MET A N 1
ATOM 648 C CA . MET A 1 85 ? -14.475 -2.978 22.886 1.00 90.69 85 MET A CA 1
ATOM 649 C C . MET A 1 85 ? -13.560 -1.754 22.859 1.00 90.69 85 MET A C 1
ATOM 651 O O . MET A 1 85 ? -12.615 -1.642 23.640 1.00 90.69 85 MET A O 1
ATOM 655 N N . THR A 1 86 ? -13.854 -0.811 21.966 1.00 92.12 86 THR A N 1
ATOM 656 C CA . THR A 1 86 ? -13.144 0.471 21.894 1.00 92.12 86 THR A CA 1
ATOM 657 C C . THR A 1 86 ? -13.663 1.436 22.957 1.00 92.12 86 THR A C 1
ATOM 659 O O . THR A 1 86 ? -14.874 1.647 23.069 1.00 92.12 86 THR A O 1
ATOM 662 N N . ILE A 1 87 ? -12.734 2.047 23.696 1.00 92.94 87 ILE A N 1
ATOM 663 C CA . ILE A 1 87 ? -13.006 3.123 24.655 1.00 92.94 87 ILE A CA 1
ATOM 664 C C . ILE A 1 87 ? -13.212 4.420 23.863 1.00 92.94 87 ILE A C 1
ATOM 666 O O . ILE A 1 87 ? -12.271 4.920 23.246 1.00 92.94 87 ILE A O 1
ATOM 670 N N . THR A 1 88 ? -14.431 4.955 23.867 1.00 92.88 88 THR A N 1
ATOM 671 C CA . THR A 1 88 ? -14.778 6.238 23.233 1.00 92.88 88 THR A CA 1
ATOM 672 C C . THR A 1 88 ? -15.317 7.215 24.282 1.00 92.88 88 THR A C 1
ATOM 674 O O . THR A 1 88 ? -15.889 6.762 25.276 1.00 92.88 88 THR A O 1
ATOM 677 N N . PRO A 1 89 ? -15.177 8.543 24.094 1.00 93.31 89 PRO A N 1
ATOM 678 C CA . PRO A 1 89 ? -15.679 9.529 25.055 1.00 93.31 89 PRO A CA 1
ATOM 679 C C . PRO A 1 89 ? -17.172 9.372 25.357 1.00 93.31 89 PRO A C 1
ATOM 681 O O . PRO A 1 89 ? -17.571 9.458 26.509 1.00 93.31 89 PRO A O 1
ATOM 684 N N . GLU A 1 90 ? -17.976 9.067 24.339 1.00 92.56 90 GLU A N 1
ATOM 685 C CA . GLU A 1 90 ? -19.423 8.856 24.468 1.00 92.56 90 GLU A CA 1
ATOM 686 C C . GLU A 1 90 ? -19.778 7.630 25.315 1.00 92.56 90 GLU A C 1
ATOM 688 O O . GLU A 1 90 ? -20.764 7.655 26.035 1.00 92.56 90 GLU A O 1
ATOM 693 N N . ARG A 1 91 ? -18.972 6.561 25.271 1.00 93.12 91 ARG A N 1
ATOM 694 C CA . ARG A 1 91 ? -19.215 5.355 26.079 1.00 93.12 91 ARG A CA 1
ATOM 695 C C . ARG A 1 91 ? -18.724 5.506 27.514 1.00 93.12 91 ARG A C 1
ATOM 697 O O . ARG A 1 91 ? -19.271 4.881 28.411 1.00 93.12 91 ARG A O 1
ATOM 704 N N . VAL A 1 92 ? -17.698 6.322 27.747 1.00 94.75 92 VAL A N 1
ATOM 705 C CA . VAL A 1 92 ? -17.139 6.558 29.092 1.00 94.75 92 VAL A CA 1
ATOM 706 C C . VAL A 1 92 ? -18.099 7.360 29.981 1.00 94.75 92 VAL A C 1
ATOM 708 O O . VAL A 1 92 ? -17.989 7.302 31.200 1.00 94.75 92 VAL A O 1
ATOM 711 N N . THR A 1 93 ? -19.063 8.086 29.408 1.00 92.69 93 THR A N 1
ATOM 712 C CA . THR A 1 93 ? -20.075 8.809 30.200 1.00 92.69 93 THR A CA 1
ATOM 713 C C . THR A 1 93 ? -21.121 7.890 30.833 1.00 92.69 93 THR A C 1
ATOM 715 O O . THR A 1 93 ? -21.789 8.312 31.773 1.00 92.69 93 THR A O 1
ATOM 718 N N . ILE A 1 94 ? -21.266 6.657 30.335 1.00 92.56 94 ILE A N 1
ATOM 719 C CA . ILE A 1 94 ? -22.300 5.703 30.765 1.00 92.56 94 ILE A CA 1
ATOM 720 C C . ILE A 1 94 ? -21.743 4.373 31.284 1.00 92.56 94 ILE A C 1
ATOM 722 O O . ILE A 1 94 ? -22.450 3.656 31.986 1.00 92.56 94 ILE A O 1
ATOM 726 N N . LEU A 1 95 ? -20.499 4.030 30.941 1.00 93.94 95 LEU A N 1
ATOM 727 C CA . LEU A 1 95 ? -19.826 2.807 31.366 1.00 93.94 95 LEU A CA 1
ATOM 728 C C . LEU A 1 95 ? -18.488 3.128 32.026 1.00 93.94 95 LEU A C 1
ATOM 730 O O . LEU A 1 95 ? -17.736 3.990 31.567 1.00 93.94 95 LEU A O 1
ATOM 734 N N . GLU A 1 96 ? -18.143 2.347 33.044 1.00 95.00 96 GLU A N 1
ATOM 735 C CA . GLU A 1 96 ? -16.815 2.374 33.647 1.00 95.00 96 GLU A CA 1
ATOM 736 C C . GLU A 1 96 ? -15.890 1.371 32.952 1.00 95.00 96 GLU A C 1
ATOM 738 O O . GLU A 1 96 ? -16.169 0.175 32.866 1.00 95.00 96 GLU A O 1
ATOM 743 N N . PHE A 1 97 ? -14.758 1.863 32.451 1.00 94.69 97 PHE A N 1
ATOM 744 C CA . PHE A 1 97 ? -13.749 1.038 31.794 1.00 94.69 97 PHE A CA 1
ATOM 745 C C . PHE A 1 97 ? -12.559 0.772 32.712 1.00 94.69 97 PHE A C 1
ATOM 747 O O . PHE A 1 97 ? -12.101 1.643 33.455 1.00 94.69 97 PHE A O 1
ATOM 754 N N . THR A 1 98 ? -11.978 -0.419 32.581 1.00 93.31 98 THR A N 1
ATOM 755 C CA . THR A 1 98 ? -10.669 -0.723 33.162 1.00 93.31 98 THR A CA 1
ATOM 756 C C . THR A 1 98 ? -9.555 0.022 32.424 1.00 93.31 98 THR A C 1
ATOM 758 O O . THR A 1 98 ? -9.757 0.668 31.391 1.00 93.31 98 THR A O 1
ATOM 761 N N . LYS A 1 99 ? -8.315 -0.126 32.901 1.00 92.75 99 LYS A N 1
ATOM 762 C CA . LYS A 1 99 ? -7.151 0.274 32.105 1.00 92.75 99 LYS A CA 1
ATOM 763 C C . LYS A 1 99 ? -7.114 -0.519 30.787 1.00 92.75 99 LYS A C 1
ATOM 765 O O . LYS A 1 99 ? -7.450 -1.708 30.790 1.00 92.75 99 LYS A O 1
ATOM 770 N N . PRO A 1 100 ? -6.710 0.112 29.670 1.00 92.62 100 PRO A N 1
ATOM 771 C CA . PRO A 1 100 ? -6.578 -0.587 28.401 1.00 92.62 100 PRO A CA 1
ATOM 772 C C . PRO A 1 100 ? -5.498 -1.667 28.522 1.00 92.62 100 PRO A C 1
ATOM 774 O O . PRO A 1 100 ? -4.371 -1.382 28.916 1.00 92.62 100 PRO A O 1
ATOM 777 N N . PHE A 1 101 ? -5.839 -2.907 28.172 1.00 90.75 101 PHE A N 1
ATOM 778 C CA . PHE A 1 101 ? -4.902 -4.039 28.199 1.00 90.75 101 PHE A CA 1
ATOM 779 C C . PHE A 1 101 ? -4.250 -4.307 26.830 1.00 90.75 101 PHE A C 1
ATOM 781 O O . PHE A 1 101 ? -3.272 -5.048 26.737 1.00 90.75 101 PHE A O 1
ATOM 788 N N . LYS A 1 102 ? -4.791 -3.723 25.751 1.00 91.31 102 LYS A N 1
ATOM 789 C CA . LYS A 1 102 ? -4.289 -3.865 24.379 1.00 91.31 102 LYS A CA 1
ATOM 790 C C . LYS A 1 102 ? -4.447 -2.551 23.621 1.00 91.31 102 LYS A C 1
ATOM 792 O O . LYS A 1 102 ? -5.551 -2.026 23.507 1.00 91.31 102 LYS A O 1
ATOM 797 N N . TYR A 1 103 ? -3.346 -2.062 23.061 1.00 91.19 103 TYR A N 1
ATOM 798 C CA . TYR A 1 103 ? -3.333 -0.894 22.186 1.00 91.19 103 TYR A CA 1
ATOM 799 C C . TYR A 1 103 ? -3.420 -1.350 20.729 1.00 91.19 103 TYR A C 1
ATOM 801 O O . TYR A 1 103 ? -2.596 -2.140 20.267 1.00 91.19 103 TYR A O 1
ATOM 809 N N . LEU A 1 104 ? -4.440 -0.877 20.017 1.00 89.56 104 LEU A N 1
ATOM 810 C CA . LEU A 1 104 ? -4.672 -1.144 18.599 1.00 89.56 104 LEU A CA 1
ATOM 811 C C . LEU A 1 104 ? -4.974 0.183 17.902 1.00 89.56 104 LEU A C 1
ATOM 813 O O . LEU A 1 104 ? -5.687 1.021 18.450 1.00 89.56 104 LEU A O 1
ATOM 817 N N . GLY A 1 105 ? -4.417 0.365 16.707 1.00 89.44 105 GLY A N 1
ATOM 818 C CA . GLY A 1 105 ? -4.681 1.513 15.842 1.00 89.44 105 GLY A CA 1
ATOM 819 C C . GLY A 1 105 ? -5.406 1.101 14.563 1.00 89.44 105 GLY A C 1
ATOM 820 O O . GLY A 1 105 ? -5.511 -0.086 14.245 1.00 89.44 105 GLY A O 1
ATOM 821 N N . MET A 1 106 ? -5.882 2.091 13.809 1.00 91.12 106 MET A N 1
ATOM 822 C CA . MET A 1 106 ? -6.425 1.864 12.469 1.00 91.12 106 MET A CA 1
ATOM 823 C C . MET A 1 106 ? -5.295 1.460 11.521 1.00 91.12 106 MET A C 1
ATOM 825 O O . MET A 1 106 ? -4.239 2.089 11.496 1.00 91.12 106 MET A O 1
ATOM 829 N N . THR A 1 107 ? -5.519 0.413 10.732 1.00 93.56 107 THR A N 1
ATOM 830 C CA . THR A 1 107 ? -4.575 -0.041 9.705 1.00 93.56 107 THR A CA 1
ATOM 831 C C . THR A 1 107 ? -5.317 -0.221 8.389 1.00 93.56 107 THR A C 1
ATOM 833 O O . THR A 1 107 ? -6.493 -0.582 8.379 1.00 93.56 107 THR A O 1
ATOM 836 N N . ILE A 1 108 ? -4.644 0.066 7.274 1.00 94.19 108 ILE A N 1
ATOM 837 C CA . ILE A 1 108 ? -5.211 -0.117 5.937 1.00 94.19 108 ILE A CA 1
ATOM 838 C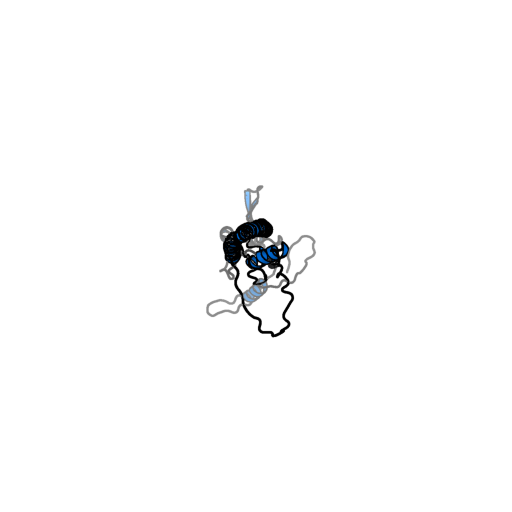 C . ILE A 1 108 ? -4.723 -1.459 5.404 1.00 94.19 108 ILE A C 1
ATOM 840 O O . ILE A 1 108 ? -3.520 -1.691 5.276 1.00 94.19 108 ILE A O 1
ATOM 844 N N . LEU A 1 109 ? -5.665 -2.337 5.072 1.00 95.38 109 LEU A N 1
ATOM 845 C CA . LEU A 1 109 ? -5.372 -3.599 4.412 1.00 95.38 109 LEU A CA 1
ATOM 846 C C . LEU A 1 109 ? -5.441 -3.401 2.896 1.00 95.38 109 LEU A C 1
ATOM 848 O O . LEU A 1 109 ? -6.518 -3.186 2.344 1.00 95.38 109 LEU A O 1
ATOM 852 N N . VAL A 1 110 ? -4.296 -3.500 2.220 1.00 96.00 110 VAL A N 1
ATOM 853 C CA . VAL A 1 110 ? -4.215 -3.443 0.754 1.00 96.00 110 VAL A CA 1
ATOM 854 C C . VAL A 1 110 ? -3.714 -4.775 0.217 1.00 96.00 110 VAL A C 1
ATOM 856 O O . VAL A 1 110 ? -2.771 -5.370 0.746 1.00 96.00 110 VAL A O 1
ATOM 859 N N . LYS A 1 111 ? -4.332 -5.249 -0.868 1.00 94.38 111 LYS A N 1
ATOM 860 C CA . LYS A 1 111 ? -3.841 -6.418 -1.594 1.00 94.38 111 LYS A CA 1
ATOM 861 C C . LYS A 1 111 ? -2.482 -6.086 -2.204 1.00 94.38 111 LYS A C 1
ATOM 863 O O . LYS A 1 111 ? -2.367 -5.187 -3.028 1.00 94.38 111 LYS A O 1
ATOM 868 N N . ARG A 1 112 ? -1.457 -6.858 -1.850 1.00 91.38 112 ARG A N 1
ATOM 869 C CA . ARG A 1 112 ? -0.146 -6.752 -2.494 1.00 91.38 112 ARG A CA 1
ATOM 870 C C . ARG A 1 112 ? -0.245 -7.203 -3.953 1.00 91.38 112 ARG A C 1
ATOM 872 O O . ARG A 1 112 ? -0.476 -8.384 -4.221 1.00 91.38 112 ARG A O 1
ATOM 879 N N . GLU A 1 113 ? -0.041 -6.283 -4.887 1.00 89.44 113 GLU A N 1
ATOM 880 C CA . GLU A 1 113 ? 0.109 -6.618 -6.302 1.00 89.44 113 GLU A CA 1
ATOM 881 C C . GLU A 1 113 ? 1.497 -7.220 -6.562 1.00 89.44 113 GLU A C 1
ATOM 883 O O . GLU A 1 113 ? 2.501 -6.808 -5.977 1.00 89.44 113 GLU A O 1
ATOM 888 N N . ARG A 1 114 ? 1.561 -8.251 -7.411 1.00 83.88 114 ARG A N 1
ATOM 889 C CA . ARG A 1 114 ? 2.833 -8.825 -7.866 1.00 83.88 114 ARG A CA 1
ATOM 890 C C . ARG A 1 114 ? 3.242 -8.123 -9.156 1.00 83.88 114 ARG A C 1
ATOM 892 O O . ARG A 1 114 ? 2.451 -8.094 -10.097 1.00 83.88 114 ARG A O 1
ATOM 899 N N . PHE A 1 115 ? 4.469 -7.614 -9.215 1.00 79.06 115 PHE A N 1
ATOM 900 C CA . PHE A 1 115 ? 5.023 -7.040 -10.440 1.00 79.06 115 PHE A CA 1
ATOM 901 C C . PHE A 1 115 ? 5.086 -8.102 -11.546 1.00 79.06 115 PHE A C 1
ATOM 903 O O . PHE A 1 115 ? 5.563 -9.215 -11.317 1.00 79.06 115 PHE A O 1
ATOM 910 N N . LYS A 1 116 ? 4.607 -7.758 -12.743 1.00 77.81 116 LYS A N 1
ATOM 911 C CA . LYS A 1 116 ? 4.827 -8.537 -13.967 1.00 77.81 116 LYS A CA 1
ATOM 912 C C . LYS A 1 116 ? 5.934 -7.844 -14.753 1.00 77.81 116 LYS A C 1
ATOM 914 O O . LYS A 1 116 ? 5.792 -6.671 -15.083 1.00 77.81 116 LYS A O 1
ATOM 919 N N . SER A 1 117 ? 7.026 -8.542 -15.038 1.00 74.75 117 SER A N 1
ATOM 920 C CA . SER A 1 117 ? 8.063 -8.032 -15.932 1.00 74.75 117 SER A CA 1
ATOM 921 C C . SER A 1 117 ? 7.571 -8.122 -17.377 1.00 74.75 117 SER A C 1
ATOM 923 O O . SER A 1 117 ? 7.152 -9.183 -17.837 1.00 74.75 117 SER A O 1
ATOM 925 N N . ASN A 1 118 ? 7.603 -7.002 -18.096 1.00 76.88 118 ASN A N 1
ATOM 926 C CA . ASN A 1 118 ? 7.399 -6.986 -19.540 1.00 76.88 118 ASN A CA 1
ATOM 927 C C . ASN A 1 118 ? 8.775 -6.942 -20.216 1.00 76.88 118 ASN A C 1
ATOM 929 O O . ASN A 1 118 ? 9.585 -6.079 -19.886 1.00 76.88 118 ASN A O 1
ATOM 933 N N . LEU A 1 119 ? 9.041 -7.841 -21.167 1.00 74.69 119 LEU A N 1
ATOM 934 C CA . LEU A 1 119 ? 10.286 -7.838 -21.948 1.00 74.69 119 LEU A CA 1
ATOM 935 C C . LEU A 1 119 ? 10.454 -6.532 -22.747 1.00 74.69 119 LEU A C 1
ATOM 937 O O . LEU A 1 119 ? 11.574 -6.085 -22.969 1.00 74.69 119 LEU A O 1
ATOM 941 N N . ALA A 1 120 ? 9.346 -5.871 -23.101 1.00 73.44 120 ALA A N 1
ATOM 942 C CA . ALA A 1 120 ? 9.351 -4.568 -23.764 1.00 73.44 120 ALA A CA 1
ATOM 943 C C . ALA A 1 120 ? 9.656 -3.384 -22.822 1.00 73.44 120 ALA A C 1
ATOM 945 O O . ALA A 1 120 ? 9.779 -2.258 -23.297 1.00 73.44 120 ALA A O 1
ATOM 946 N N . SER A 1 121 ? 9.820 -3.608 -21.508 1.00 72.69 121 SER A N 1
ATOM 947 C CA . SER A 1 121 ? 10.206 -2.551 -20.557 1.00 72.69 121 SER A CA 1
ATOM 948 C C . SER A 1 121 ? 11.568 -1.935 -20.898 1.00 72.69 121 SER A C 1
ATOM 950 O O . SER A 1 121 ? 11.820 -0.794 -20.531 1.00 72.69 121 SER A O 1
ATOM 952 N N . PHE A 1 122 ? 12.417 -2.650 -21.645 1.00 72.25 122 PHE A N 1
ATOM 953 C CA . PHE A 1 122 ? 13.683 -2.129 -22.165 1.00 72.25 122 PHE A CA 1
ATOM 954 C C . PHE A 1 122 ? 13.499 -1.004 -23.199 1.00 72.25 122 PHE A C 1
ATOM 956 O O . PHE A 1 122 ? 14.347 -0.129 -23.306 1.00 72.25 122 PHE A O 1
ATOM 963 N N . LEU A 1 123 ? 12.384 -1.000 -23.940 1.00 76.00 123 LEU A N 1
ATOM 964 C CA . LEU A 1 123 ? 12.063 0.025 -24.943 1.00 76.00 123 LEU A CA 1
ATOM 965 C C . LEU A 1 123 ? 11.229 1.181 -24.368 1.00 76.00 123 LEU A C 1
ATOM 967 O O . LEU A 1 123 ? 11.005 2.167 -25.063 1.00 76.00 123 LEU A O 1
ATOM 971 N N . GLN A 1 124 ? 10.817 1.080 -23.097 1.00 71.56 124 GLN A N 1
ATOM 972 C CA . GLN A 1 124 ? 10.056 2.096 -22.369 1.00 71.56 124 GLN A CA 1
ATOM 973 C C . GLN A 1 124 ? 10.732 3.476 -22.211 1.00 71.56 124 GLN A C 1
ATOM 975 O O . GLN A 1 124 ? 9.974 4.441 -22.105 1.00 71.56 124 GLN A O 1
ATOM 980 N N . PRO A 1 125 ? 12.076 3.648 -22.185 1.00 77.88 125 PRO A N 1
ATOM 981 C CA . PRO A 1 125 ? 12.651 4.987 -22.032 1.00 77.88 125 PRO A CA 1
ATOM 982 C C . PRO A 1 125 ? 12.329 5.929 -23.202 1.00 77.88 125 PRO A C 1
ATOM 984 O O . PRO A 1 125 ? 12.408 7.143 -23.027 1.00 77.88 125 PRO A O 1
ATOM 987 N N . PHE A 1 126 ? 11.897 5.406 -24.358 1.00 75.50 126 PHE A N 1
ATOM 988 C CA . PHE A 1 126 ? 11.445 6.220 -25.485 1.00 75.50 126 PHE A CA 1
ATOM 989 C C . PHE A 1 126 ? 10.019 5.899 -25.914 1.00 75.50 126 PHE A C 1
ATOM 991 O O . PHE A 1 126 ? 9.561 4.756 -25.888 1.00 75.50 126 PHE A O 1
ATOM 998 N N . GLU A 1 127 ? 9.324 6.928 -26.389 1.00 81.75 127 GLU A N 1
ATOM 999 C CA . GLU A 1 127 ? 8.018 6.772 -27.010 1.00 81.75 127 GLU A CA 1
ATOM 1000 C C . GLU A 1 127 ? 8.125 5.937 -28.299 1.00 81.75 127 GLU A C 1
ATOM 1002 O O . GLU A 1 127 ? 9.084 6.062 -29.063 1.00 81.75 127 GLU A O 1
ATOM 1007 N N . SER A 1 128 ? 7.110 5.115 -28.582 1.00 81.31 128 SER A N 1
ATOM 1008 C CA . SER A 1 128 ? 7.044 4.296 -29.806 1.00 81.31 128 SER A CA 1
ATOM 1009 C C . SER A 1 128 ? 7.260 5.100 -31.100 1.00 81.31 128 SER A C 1
ATOM 1011 O O . SER A 1 128 ? 7.879 4.609 -32.044 1.00 81.31 128 SER A O 1
ATOM 1013 N N . THR A 1 129 ? 6.837 6.364 -31.109 1.00 87.25 129 THR A N 1
ATOM 1014 C CA . THR A 1 129 ? 7.026 7.323 -32.201 1.00 87.25 129 THR A CA 1
ATOM 1015 C C . THR A 1 129 ? 8.505 7.574 -32.515 1.00 87.25 129 THR A C 1
ATOM 1017 O O . THR A 1 129 ? 8.883 7.638 -33.685 1.00 87.25 129 THR A O 1
ATOM 1020 N N . LEU A 1 130 ? 9.365 7.668 -31.492 1.00 87.12 130 LEU A N 1
ATOM 1021 C CA . LEU A 1 130 ? 10.791 7.961 -31.659 1.00 87.12 130 LEU A CA 1
ATOM 1022 C C . LEU A 1 130 ? 11.520 6.798 -32.338 1.00 87.12 130 LEU A C 1
ATOM 1024 O O . LEU A 1 130 ? 12.311 7.025 -33.249 1.00 87.12 130 LEU A O 1
ATOM 1028 N N . TRP A 1 131 ? 11.198 5.555 -31.973 1.00 86.56 131 TRP A N 1
ATOM 1029 C CA . TRP A 1 131 ? 11.779 4.362 -32.599 1.00 86.56 131 TRP A CA 1
ATOM 1030 C C . TRP A 1 131 ? 11.474 4.273 -34.096 1.00 86.56 131 TRP A C 1
ATOM 1032 O O . TRP A 1 131 ? 12.363 3.973 -34.894 1.00 86.56 131 TRP A O 1
ATOM 1042 N N . VAL A 1 132 ? 10.237 4.590 -34.491 1.00 90.31 132 VAL A N 1
ATOM 1043 C CA . VAL A 1 132 ? 9.857 4.664 -35.909 1.00 90.31 132 VAL A CA 1
ATOM 1044 C C . VAL A 1 132 ? 10.633 5.780 -36.611 1.00 90.31 132 VAL A C 1
ATOM 1046 O O . VAL A 1 132 ? 11.154 5.566 -37.704 1.00 90.31 132 VAL A O 1
ATOM 1049 N N . LEU A 1 133 ? 10.769 6.946 -35.973 1.00 90.56 133 LEU A N 1
ATOM 1050 C CA . LEU A 1 133 ? 11.507 8.084 -36.524 1.00 90.56 133 LEU A CA 1
ATOM 1051 C C . LEU A 1 133 ? 12.990 7.766 -36.757 1.00 90.56 133 LEU A C 1
ATOM 1053 O O . LEU A 1 133 ? 13.529 8.111 -37.807 1.00 90.56 133 LEU A O 1
ATOM 1057 N N . VAL A 1 134 ? 13.634 7.084 -35.805 1.00 90.88 134 VAL A N 1
ATOM 1058 C CA . VAL A 1 134 ? 15.025 6.622 -35.930 1.00 90.88 134 VAL A CA 1
ATOM 1059 C C . VAL A 1 134 ? 15.148 5.594 -37.053 1.00 90.88 134 VAL A C 1
ATOM 1061 O O . VAL A 1 134 ? 16.037 5.707 -37.890 1.00 90.88 134 VAL A O 1
ATOM 1064 N N . GLY A 1 135 ? 14.221 4.637 -37.141 1.00 91.75 135 GLY A N 1
ATOM 1065 C CA . GLY A 1 135 ? 14.193 3.678 -38.245 1.00 91.75 135 GLY A CA 1
ATOM 1066 C C . GLY A 1 135 ? 14.087 4.363 -39.611 1.00 91.75 135 GLY A C 1
ATOM 1067 O O . GLY A 1 135 ? 14.854 4.053 -40.520 1.00 91.75 135 GLY A O 1
ATOM 1068 N N . VAL A 1 136 ? 13.187 5.337 -39.761 1.00 93.88 136 VAL A N 1
ATOM 1069 C CA . VAL A 1 136 ? 13.021 6.094 -41.013 1.00 93.88 136 VAL A CA 1
ATOM 1070 C C . VAL A 1 136 ? 14.261 6.935 -41.329 1.00 93.88 136 VAL A C 1
ATOM 1072 O O . VAL A 1 136 ? 14.705 6.949 -42.478 1.00 93.88 136 VAL A O 1
ATOM 1075 N N . SER A 1 137 ? 14.860 7.601 -40.337 1.00 93.19 137 SER A N 1
ATOM 1076 C CA . SER A 1 137 ? 16.026 8.464 -40.561 1.00 93.19 137 SER A CA 1
ATOM 1077 C C . SER A 1 137 ? 17.250 7.687 -41.058 1.00 93.19 137 SER A C 1
ATOM 1079 O O . SER A 1 137 ? 17.931 8.174 -41.960 1.00 93.19 137 SER A O 1
ATOM 1081 N N . VAL A 1 138 ? 17.470 6.453 -40.581 1.00 92.62 138 VAL A N 1
ATOM 1082 C CA . VAL A 1 138 ? 18.523 5.548 -41.086 1.00 92.62 138 VAL A CA 1
ATOM 1083 C C . VAL A 1 138 ? 18.382 5.333 -42.597 1.00 92.62 138 VAL A C 1
ATOM 1085 O O . VAL A 1 138 ? 19.345 5.499 -43.346 1.00 92.62 138 VAL A O 1
ATOM 1088 N N . HIS A 1 139 ? 17.172 5.016 -43.068 1.00 91.94 139 HIS A N 1
ATOM 1089 C CA . HIS A 1 139 ? 16.913 4.756 -44.489 1.00 91.94 139 HIS A CA 1
ATOM 1090 C C . HIS A 1 139 ? 17.080 6.016 -45.343 1.00 91.94 139 HIS A C 1
ATOM 1092 O O . HIS A 1 139 ? 17.613 5.947 -46.451 1.00 91.94 139 HIS A O 1
ATOM 1098 N N . VAL A 1 140 ? 16.663 7.173 -44.820 1.00 94.06 140 VAL A N 1
ATOM 1099 C CA . VAL A 1 140 ? 16.861 8.467 -45.482 1.00 94.06 140 VAL A CA 1
ATOM 1100 C C . VAL A 1 140 ? 18.356 8.755 -45.636 1.00 94.06 140 VAL A C 1
ATOM 1102 O O . VAL A 1 140 ? 18.810 9.035 -46.744 1.00 94.06 140 VAL A O 1
ATOM 1105 N N . VAL A 1 141 ? 19.147 8.629 -44.568 1.00 91.94 141 VAL A N 1
ATOM 1106 C CA . VAL A 1 141 ? 20.596 8.886 -44.611 1.00 91.94 141 VAL A CA 1
ATOM 1107 C C . VAL A 1 141 ? 21.315 7.905 -45.537 1.00 91.94 141 VAL A C 1
ATOM 1109 O O . VAL A 1 141 ? 22.170 8.335 -46.311 1.00 91.94 141 VAL A O 1
ATOM 1112 N N . ALA A 1 142 ? 20.933 6.624 -45.539 1.00 89.25 142 ALA A N 1
ATOM 1113 C CA . ALA A 1 142 ? 21.479 5.638 -46.470 1.00 89.25 142 ALA A CA 1
ATOM 1114 C C . ALA A 1 142 ? 21.193 6.013 -47.936 1.00 89.25 142 ALA A C 1
ATOM 1116 O O . ALA A 1 142 ? 22.087 5.974 -48.780 1.00 89.25 142 ALA A O 1
ATOM 1117 N N . LEU A 1 143 ? 19.970 6.456 -48.242 1.00 89.75 143 LEU A N 1
ATOM 1118 C CA . LEU A 1 143 ? 19.621 6.925 -49.582 1.00 89.75 143 LEU A CA 1
ATOM 1119 C C . LEU A 1 143 ? 20.442 8.162 -49.983 1.00 89.75 143 LEU A C 1
ATOM 1121 O O . LEU A 1 143 ? 20.949 8.228 -51.102 1.00 89.75 143 LEU A O 1
ATOM 1125 N N . PHE A 1 144 ? 20.609 9.133 -49.081 1.00 89.00 144 PHE A N 1
ATOM 1126 C CA . PHE A 1 144 ? 21.415 10.327 -49.350 1.00 89.00 144 PHE A CA 1
ATOM 1127 C C . PHE A 1 144 ? 22.897 10.001 -49.563 1.00 89.00 144 PHE A C 1
ATOM 1129 O O . PHE A 1 144 ? 23.507 10.562 -50.472 1.00 89.00 144 PHE A O 1
ATOM 1136 N N . LEU A 1 145 ? 23.475 9.092 -48.775 1.00 85.06 145 LEU A N 1
ATOM 1137 C CA . LEU A 1 145 ? 24.854 8.636 -48.963 1.00 85.06 145 LEU A CA 1
ATOM 1138 C C . LEU A 1 145 ? 25.036 7.955 -50.325 1.00 85.06 145 LEU A C 1
ATOM 1140 O O . LEU A 1 145 ? 25.961 8.315 -51.052 1.00 85.06 145 LEU A O 1
ATOM 1144 N N . TYR A 1 146 ? 24.116 7.066 -50.708 1.00 85.25 146 TYR A N 1
ATOM 1145 C CA . TYR A 1 146 ? 24.104 6.427 -52.026 1.00 85.25 146 TYR A CA 1
ATOM 1146 C C . TYR A 1 146 ? 24.033 7.448 -53.174 1.00 85.25 146 TYR A C 1
ATOM 1148 O O . TYR A 1 146 ? 24.840 7.412 -54.105 1.00 85.25 146 TYR A O 1
ATOM 1156 N N . LEU A 1 147 ? 23.105 8.409 -53.098 1.00 84.50 147 LEU A N 1
ATOM 1157 C CA . LEU A 1 147 ? 22.952 9.438 -54.129 1.00 84.50 147 LEU A CA 1
ATOM 1158 C C . LEU A 1 147 ? 24.194 10.330 -54.233 1.00 84.50 147 LEU A C 1
ATOM 1160 O O . LEU A 1 147 ? 24.680 10.591 -55.334 1.00 84.50 147 LEU A O 1
ATOM 1164 N N . LEU A 1 148 ? 24.725 10.800 -53.102 1.00 82.75 148 LEU A N 1
ATOM 1165 C CA . LEU A 1 148 ? 25.906 11.663 -53.078 1.00 82.75 148 LEU A CA 1
ATOM 1166 C C . LEU A 1 148 ? 27.145 10.957 -53.630 1.00 82.75 148 LEU A C 1
ATOM 1168 O O . LEU A 1 148 ? 27.939 11.602 -54.322 1.00 82.75 148 LEU A O 1
ATOM 1172 N N . ASP A 1 149 ? 27.294 9.658 -53.371 1.00 78.62 149 ASP A N 1
ATOM 1173 C CA . ASP A 1 149 ? 28.388 8.872 -53.931 1.00 78.62 149 ASP A CA 1
ATOM 1174 C C . ASP A 1 149 ? 28.224 8.679 -55.447 1.00 78.62 149 ASP A C 1
ATOM 1176 O O . ASP A 1 149 ? 29.148 8.983 -56.204 1.00 78.62 149 ASP A O 1
ATOM 1180 N N . ARG A 1 150 ? 27.012 8.360 -55.928 1.00 75.88 150 ARG A N 1
ATOM 1181 C CA . ARG A 1 150 ? 26.709 8.256 -57.369 1.00 75.88 150 ARG A CA 1
ATOM 1182 C C . ARG A 1 150 ? 26.996 9.555 -58.127 1.00 75.88 150 ARG A C 1
ATOM 1184 O O . ARG A 1 150 ? 27.638 9.535 -59.178 1.00 75.88 150 ARG A O 1
ATOM 1191 N N . TYR A 1 151 ? 26.565 10.701 -57.600 1.00 76.38 151 TYR A N 1
ATOM 1192 C CA . TYR A 1 151 ? 26.855 12.003 -58.215 1.00 76.38 151 TYR A CA 1
ATOM 1193 C C . TYR A 1 151 ? 28.341 12.376 -58.135 1.00 76.38 151 TYR A C 1
ATOM 1195 O O . TYR A 1 151 ? 28.866 13.051 -59.024 1.00 76.38 151 TYR A O 1
ATOM 1203 N N . SER A 1 152 ? 29.038 11.966 -57.073 1.00 69.44 152 SER A N 1
ATOM 1204 C CA . SER A 1 152 ? 30.488 12.131 -56.954 1.00 69.44 152 SER A CA 1
ATOM 1205 C C . SER A 1 152 ? 31.236 11.302 -58.005 1.00 69.44 152 SER A C 1
ATOM 1207 O O . SER A 1 152 ? 32.094 11.844 -58.702 1.00 69.44 152 SER A O 1
ATOM 1209 N N . ALA A 1 153 ? 30.858 10.035 -58.193 1.00 65.06 153 ALA A N 1
ATOM 1210 C CA . ALA A 1 153 ? 31.444 9.135 -59.184 1.00 65.06 153 ALA A CA 1
ATOM 1211 C C . ALA A 1 153 ? 31.281 9.667 -60.619 1.00 65.06 153 ALA A C 1
ATOM 1213 O O . ALA A 1 153 ? 32.259 9.747 -61.364 1.00 65.06 153 ALA A O 1
ATOM 1214 N N . ILE A 1 154 ? 30.084 10.152 -60.975 1.00 65.19 154 ILE A N 1
ATOM 1215 C CA . ILE A 1 154 ? 29.815 10.764 -62.290 1.00 65.19 154 ILE A CA 1
ATOM 1216 C C . ILE A 1 154 ? 30.722 11.984 -62.542 1.00 65.19 154 ILE A C 1
ATOM 1218 O O . ILE A 1 154 ? 31.260 12.152 -63.637 1.00 65.19 154 ILE A O 1
ATOM 1222 N N . ARG A 1 155 ? 30.963 12.825 -61.525 1.00 61.38 155 ARG A N 1
ATOM 1223 C CA . ARG A 1 155 ? 31.871 13.982 -61.645 1.00 61.38 155 ARG A CA 1
ATOM 1224 C C . ARG A 1 155 ? 33.334 13.579 -61.843 1.00 61.38 155 ARG A C 1
ATOM 1226 O O . ARG A 1 155 ? 34.049 14.254 -62.582 1.00 61.38 155 ARG A O 1
ATOM 1233 N N . VAL A 1 156 ? 33.784 12.497 -61.209 1.00 64.38 156 VAL A N 1
ATOM 1234 C CA . VAL A 1 156 ? 35.158 11.984 -61.355 1.00 64.38 156 VAL A CA 1
ATOM 1235 C C . VAL A 1 156 ? 35.386 11.390 -62.748 1.00 64.38 156 VAL A C 1
ATOM 1237 O O . VAL A 1 156 ? 36.445 11.620 -63.333 1.00 64.38 156 VAL A O 1
ATOM 1240 N N . LEU A 1 157 ? 34.393 10.699 -63.315 1.00 64.50 157 LEU A N 1
ATOM 1241 C CA . LEU A 1 157 ? 34.458 10.191 -64.691 1.00 64.50 157 LEU A CA 1
ATOM 1242 C C . LEU A 1 157 ? 34.578 11.336 -65.708 1.00 64.50 157 LEU A C 1
ATOM 1244 O O . LEU A 1 157 ? 35.502 11.336 -66.520 1.00 64.50 157 LEU A O 1
ATOM 1248 N N . HIS A 1 158 ? 33.754 12.380 -65.579 1.00 60.50 158 HIS A N 1
ATOM 1249 C CA . HIS A 1 158 ? 33.873 13.576 -66.421 1.00 60.50 158 HIS A CA 1
ATOM 1250 C C . HIS A 1 158 ? 35.207 14.320 -66.256 1.00 60.50 158 HIS A C 1
ATOM 1252 O O . HIS A 1 158 ? 35.668 14.973 -67.193 1.00 60.50 158 HIS A O 1
ATOM 1258 N N . ARG A 1 159 ? 35.845 14.248 -65.079 1.00 62.59 159 ARG A N 1
ATOM 1259 C CA . ARG A 1 159 ? 37.187 14.809 -64.866 1.00 62.59 159 ARG A CA 1
ATOM 1260 C C . ARG A 1 159 ? 38.259 14.016 -65.622 1.00 62.59 159 ARG A C 1
ATOM 1262 O O . ARG A 1 159 ? 39.110 14.638 -66.252 1.00 62.59 159 ARG A O 1
ATOM 1269 N N . LYS A 1 160 ? 38.187 12.678 -65.610 1.00 61.09 160 LYS A N 1
ATOM 1270 C CA . LYS A 1 160 ? 39.118 11.801 -66.346 1.00 61.09 160 LYS A CA 1
ATOM 1271 C C . LYS A 1 160 ? 39.016 11.988 -67.861 1.00 61.09 160 LYS A C 1
ATOM 1273 O O . LYS A 1 160 ? 40.049 12.088 -68.515 1.00 61.09 160 LYS A O 1
ATOM 1278 N N . GLU A 1 161 ? 37.803 12.116 -68.404 1.00 61.62 161 GLU A N 1
ATOM 1279 C CA . GLU A 1 161 ? 37.607 12.420 -69.833 1.00 61.62 161 GLU A CA 1
ATOM 1280 C C . GLU A 1 161 ? 38.214 13.776 -70.223 1.00 61.62 161 GLU A C 1
ATOM 1282 O O . GLU A 1 161 ? 38.841 13.903 -71.277 1.00 61.62 161 GLU A O 1
ATOM 1287 N N . ARG A 1 162 ? 38.093 14.788 -69.349 1.00 57.31 162 ARG A N 1
ATOM 1288 C CA . ARG A 1 162 ? 38.695 16.110 -69.571 1.00 57.31 162 ARG A CA 1
ATOM 1289 C C . ARG A 1 162 ? 40.225 16.067 -69.549 1.00 57.31 162 ARG A C 1
ATOM 1291 O O . ARG A 1 162 ? 40.844 16.709 -70.386 1.00 57.31 162 ARG A O 1
ATOM 1298 N N . GLU A 1 163 ? 40.829 15.301 -68.640 1.00 58.38 163 GLU A N 1
ATOM 1299 C CA . GLU A 1 163 ? 42.288 15.131 -68.559 1.00 58.38 163 GLU A CA 1
ATOM 1300 C C . GLU A 1 163 ? 42.848 14.346 -69.766 1.00 58.38 163 GLU A C 1
ATOM 1302 O O . GLU A 1 163 ? 43.863 14.758 -70.332 1.00 58.38 163 GLU A O 1
ATOM 1307 N N . GLN A 1 164 ? 42.155 13.302 -70.243 1.00 55.25 164 GLN A N 1
ATOM 1308 C CA . GLN A 1 164 ? 42.530 12.557 -71.458 1.00 55.25 164 GLN A CA 1
ATOM 1309 C C . GLN A 1 164 ? 42.452 13.400 -72.743 1.00 55.25 164 GLN A C 1
ATOM 1311 O O . GLN A 1 164 ? 43.309 13.252 -73.613 1.00 55.25 164 GLN A O 1
ATOM 1316 N N . ALA A 1 165 ? 41.486 14.318 -72.859 1.00 58.59 165 ALA A N 1
ATOM 1317 C CA . ALA A 1 165 ? 41.384 15.223 -74.009 1.00 58.59 165 ALA A CA 1
ATOM 1318 C C . ALA A 1 165 ? 42.590 16.183 -74.124 1.00 58.59 165 ALA A C 1
ATOM 1320 O O . ALA A 1 165 ? 43.033 16.497 -75.228 1.00 58.59 165 ALA A O 1
ATOM 1321 N N . THR A 1 166 ? 43.164 16.610 -72.995 1.00 56.94 166 THR A N 1
ATOM 1322 C CA . THR A 1 166 ? 44.339 17.503 -72.954 1.00 56.94 166 THR A CA 1
ATOM 1323 C C . THR A 1 166 ? 45.657 16.805 -73.300 1.00 56.94 166 THR A C 1
ATOM 1325 O O . THR A 1 166 ? 46.519 17.419 -73.924 1.00 56.94 166 THR A O 1
ATOM 1328 N N . ASN A 1 167 ? 45.814 15.521 -72.957 1.00 53.59 167 ASN A N 1
ATOM 1329 C CA . ASN A 1 167 ? 47.060 14.775 -73.196 1.00 53.59 167 ASN A CA 1
ATOM 1330 C C . ASN A 1 167 ? 47.277 14.388 -74.670 1.00 53.59 167 ASN A C 1
ATOM 1332 O O . ASN A 1 167 ? 48.389 14.038 -75.053 1.00 53.59 167 ASN A O 1
ATOM 1336 N N . ASN A 1 168 ? 46.243 14.494 -75.508 1.00 56.69 168 ASN A N 1
ATOM 1337 C CA . ASN A 1 168 ? 46.306 14.153 -76.932 1.00 56.69 168 ASN A CA 1
ATOM 1338 C C . ASN A 1 168 ? 46.719 15.335 -77.840 1.00 56.69 168 ASN A C 1
ATOM 1340 O O . ASN A 1 168 ? 46.689 15.193 -79.059 1.00 56.69 168 ASN A O 1
ATOM 1344 N N . THR A 1 169 ? 47.086 16.500 -77.280 1.00 55.91 169 THR A N 1
ATOM 1345 C CA . THR A 1 169 ? 47.353 17.741 -78.051 1.00 55.91 169 THR A CA 1
ATOM 1346 C C . THR A 1 169 ? 48.817 18.230 -77.984 1.00 55.91 169 THR A C 1
ATOM 1348 O O . THR A 1 169 ? 49.109 19.371 -78.333 1.00 55.91 169 THR A O 1
ATOM 1351 N N . SER A 1 170 ? 49.783 17.397 -77.584 1.00 48.97 170 SER A N 1
ATOM 1352 C CA . SER A 1 170 ? 51.225 17.727 -77.626 1.00 48.97 170 SER A CA 1
ATOM 1353 C C . SER A 1 170 ? 51.960 16.974 -78.759 1.00 48.97 170 SER A C 1
ATOM 1355 O O . SER A 1 170 ? 51.722 15.780 -78.942 1.00 48.97 170 SER A O 1
ATOM 1357 N N . PRO A 1 171 ? 52.835 17.635 -79.556 1.00 46.38 171 PRO A N 1
ATOM 1358 C CA . PRO A 1 171 ? 53.463 17.035 -80.742 1.00 46.38 171 PRO A CA 1
ATOM 1359 C C . PRO A 1 171 ? 54.596 16.053 -80.373 1.00 46.38 171 PRO A C 1
ATOM 1361 O O . PRO A 1 171 ? 55.156 16.157 -79.278 1.00 46.38 171 PRO A O 1
ATOM 1364 N N . PRO A 1 172 ? 54.977 15.113 -81.268 1.00 48.34 172 PRO A N 1
ATOM 1365 C CA . PRO A 1 172 ? 55.961 14.085 -80.955 1.00 48.34 172 PRO A CA 1
ATOM 1366 C C . PRO A 1 172 ? 57.382 14.653 -81.051 1.00 48.34 172 PRO A C 1
ATOM 1368 O O . PRO A 1 172 ? 57.715 15.333 -82.021 1.00 48.34 172 PRO A O 1
ATOM 1371 N N . ASN A 1 173 ? 58.246 14.325 -80.088 1.00 39.94 173 ASN A N 1
ATOM 1372 C CA . ASN A 1 173 ? 59.691 14.432 -80.277 1.00 39.94 173 ASN A CA 1
ATOM 1373 C C . ASN A 1 173 ? 60.331 13.063 -80.026 1.00 39.94 173 ASN A C 1
ATOM 1375 O O . ASN A 1 173 ? 60.328 12.552 -78.907 1.00 39.94 173 ASN A O 1
ATOM 1379 N N . ASN A 1 174 ? 60.819 12.465 -81.111 1.00 54.28 174 ASN A N 1
ATOM 1380 C CA . ASN A 1 174 ? 61.546 11.202 -81.130 1.00 54.28 1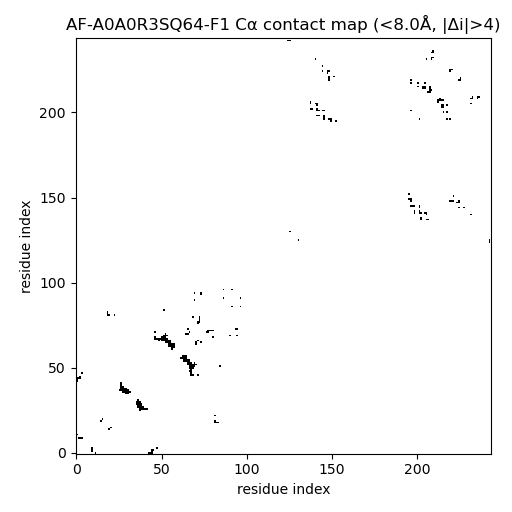74 ASN A CA 1
ATOM 1381 C C . ASN A 1 174 ? 62.958 11.384 -80.557 1.00 54.28 174 ASN A C 1
ATOM 1383 O O . ASN A 1 174 ? 63.562 12.435 -80.754 1.00 54.28 174 ASN A O 1
ATOM 1387 N N . ASN A 1 175 ? 63.496 10.335 -79.919 1.00 44.34 175 ASN A N 1
ATOM 1388 C CA . ASN A 1 175 ? 64.756 9.664 -80.298 1.00 44.34 175 ASN A CA 1
ATOM 1389 C C . ASN A 1 175 ? 65.171 8.607 -79.240 1.00 44.34 175 ASN A C 1
ATOM 1391 O O . ASN A 1 175 ? 65.671 8.963 -78.182 1.00 44.34 175 ASN A O 1
ATOM 1395 N N . ASN A 1 176 ? 64.928 7.328 -79.583 1.00 44.19 176 ASN A N 1
ATOM 1396 C CA . ASN A 1 176 ? 65.792 6.120 -79.575 1.00 44.19 176 ASN A CA 1
ATOM 1397 C C . ASN A 1 176 ? 66.751 5.865 -78.355 1.00 44.19 176 ASN A C 1
ATOM 1399 O O . ASN A 1 176 ? 67.436 6.779 -77.929 1.00 44.19 176 ASN A O 1
ATOM 1403 N N . ILE A 1 177 ? 66.966 4.664 -77.771 1.00 43.59 177 ILE A N 1
ATOM 1404 C CA . ILE A 1 177 ? 67.552 3.410 -78.323 1.00 43.59 177 ILE A CA 1
ATOM 1405 C C . ILE A 1 177 ? 67.602 2.294 -77.224 1.00 43.59 177 ILE A C 1
ATOM 1407 O O . ILE A 1 177 ? 68.051 2.560 -76.115 1.00 43.59 177 ILE A O 1
ATOM 1411 N N . VAL A 1 178 ? 67.247 1.056 -77.624 1.00 33.59 178 VAL A N 1
ATOM 1412 C CA . VAL A 1 178 ? 67.696 -0.313 -77.198 1.00 33.59 178 VAL A CA 1
ATOM 1413 C C . VAL A 1 178 ? 67.220 -0.969 -75.883 1.00 33.59 178 VAL A C 1
ATOM 1415 O O . VAL A 1 178 ? 67.744 -0.754 -74.800 1.00 33.59 178 VAL A O 1
ATOM 1418 N N . VAL A 1 179 ? 66.235 -1.862 -76.073 1.00 38.44 179 VAL A N 1
ATOM 1419 C CA . VAL A 1 179 ? 66.188 -3.317 -75.775 1.00 38.44 179 VAL A CA 1
ATOM 1420 C C . VAL A 1 179 ? 67.186 -3.891 -74.751 1.00 38.44 179 VAL A C 1
ATOM 1422 O O . VAL A 1 179 ? 68.351 -4.077 -75.074 1.00 38.44 179 VAL A O 1
ATOM 1425 N N . GLU A 1 180 ? 66.669 -4.387 -73.623 1.00 24.84 180 GLU A N 1
ATOM 1426 C CA . GLU A 1 180 ? 67.172 -5.610 -72.977 1.00 24.84 180 GLU A CA 1
ATOM 1427 C C . GLU A 1 180 ? 65.967 -6.436 -72.501 1.00 24.84 180 GLU A C 1
ATOM 1429 O O . GLU A 1 180 ? 65.009 -5.927 -71.918 1.00 24.84 180 GLU A O 1
ATOM 1434 N N . SER A 1 181 ? 65.991 -7.714 -72.860 1.00 33.25 181 SER A N 1
ATOM 1435 C CA . SER A 1 181 ? 64.928 -8.698 -72.689 1.00 33.25 181 SER A CA 1
ATOM 1436 C C . SER A 1 181 ? 64.937 -9.271 -71.274 1.00 33.25 181 SER A C 1
ATOM 1438 O O . SER A 1 181 ? 65.970 -9.764 -70.837 1.00 33.25 181 SER A O 1
ATOM 1440 N N . SER A 1 182 ? 63.776 -9.371 -70.623 1.00 25.50 182 SER A N 1
ATOM 1441 C CA . SER A 1 182 ? 63.439 -10.499 -69.740 1.00 25.50 182 SER A CA 1
ATOM 1442 C C . SER A 1 182 ? 61.921 -10.603 -69.597 1.00 25.50 182 SER A C 1
ATOM 1444 O O . SER A 1 182 ? 61.254 -9.679 -69.144 1.00 25.50 182 SER A O 1
ATOM 1446 N N . ARG A 1 183 ? 61.378 -11.735 -70.055 1.00 31.72 183 ARG A N 1
ATOM 1447 C CA . ARG A 1 183 ? 60.011 -12.179 -69.778 1.00 31.72 183 ARG A CA 1
ATOM 1448 C C . ARG A 1 183 ? 59.872 -12.419 -68.277 1.00 31.72 183 ARG A C 1
ATOM 1450 O O . ARG A 1 183 ? 60.546 -13.306 -67.764 1.00 31.72 183 ARG A O 1
ATOM 1457 N N . GLU A 1 184 ? 58.918 -11.755 -67.643 1.00 25.84 184 GLU A N 1
ATOM 1458 C CA . GLU A 1 184 ? 58.281 -12.274 -66.437 1.00 25.84 184 GLU A CA 1
ATOM 1459 C C . GLU A 1 184 ? 56.770 -12.066 -66.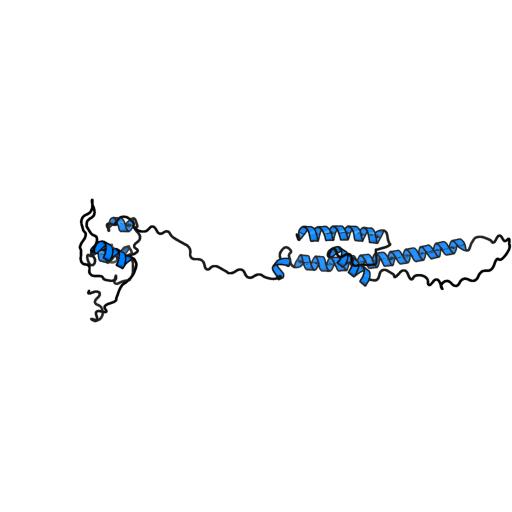564 1.00 25.84 184 GLU A C 1
ATOM 1461 O O . GLU A 1 184 ? 56.291 -11.019 -67.002 1.00 25.84 184 GLU A O 1
ATOM 1466 N N . ASN A 1 185 ? 56.036 -13.147 -66.321 1.00 27.19 185 ASN A N 1
ATOM 1467 C CA . ASN A 1 185 ? 54.586 -13.177 -66.308 1.00 27.19 185 ASN A CA 1
ATOM 1468 C C . ASN A 1 185 ? 54.095 -12.325 -65.139 1.00 27.19 185 ASN A C 1
ATOM 1470 O O . ASN A 1 185 ? 54.333 -12.725 -64.007 1.00 27.19 185 ASN A O 1
ATOM 1474 N N . GLU A 1 186 ? 53.322 -11.266 -65.369 1.00 27.86 186 GLU A N 1
ATOM 1475 C CA . GLU A 1 186 ? 52.416 -10.810 -64.317 1.00 27.86 186 GLU A CA 1
ATOM 1476 C C . GLU A 1 186 ? 51.191 -10.106 -64.892 1.00 27.86 186 GLU A C 1
ATOM 1478 O O . GLU A 1 186 ? 51.280 -9.110 -65.600 1.00 27.86 186 GLU A O 1
ATOM 1483 N N . GLU A 1 187 ? 50.057 -10.740 -64.607 1.00 27.39 187 GLU A N 1
ATOM 1484 C CA . GLU A 1 187 ? 48.712 -10.193 -64.520 1.00 27.39 187 GLU A CA 1
ATOM 1485 C C . GLU A 1 187 ? 48.231 -9.261 -65.640 1.00 27.39 187 GLU A C 1
ATOM 1487 O O . GLU A 1 187 ? 48.593 -8.094 -65.767 1.00 27.39 187 GLU A O 1
ATOM 1492 N N . VAL A 1 188 ? 47.229 -9.757 -66.373 1.00 31.25 188 VAL A N 1
ATOM 1493 C CA . VAL A 1 188 ? 46.168 -8.903 -66.906 1.00 31.25 188 VAL A CA 1
ATOM 1494 C C . VAL A 1 188 ? 45.711 -8.008 -65.755 1.00 31.25 188 VAL A C 1
ATOM 1496 O O . VAL A 1 188 ? 44.964 -8.463 -64.888 1.00 31.25 188 VAL A O 1
ATOM 1499 N N . VAL A 1 189 ? 46.180 -6.757 -65.736 1.00 33.06 189 VAL A N 1
ATOM 1500 C CA . VAL A 1 189 ? 45.680 -5.707 -64.851 1.00 33.06 189 VAL A CA 1
ATOM 1501 C C . VAL A 1 189 ? 44.231 -5.501 -65.253 1.00 33.06 189 VAL A C 1
ATOM 1503 O O . VAL A 1 189 ? 43.893 -4.686 -66.112 1.00 33.06 189 VAL A O 1
ATOM 1506 N N . LYS A 1 190 ? 43.353 -6.318 -64.668 1.00 20.86 190 LYS A N 1
ATOM 1507 C CA . LYS A 1 190 ? 41.930 -6.037 -64.633 1.00 20.86 190 LYS A CA 1
ATOM 1508 C C . LYS A 1 190 ? 41.847 -4.637 -64.041 1.00 20.86 190 LYS A C 1
ATOM 1510 O O . LYS A 1 190 ? 42.435 -4.422 -62.976 1.00 20.86 190 LYS A O 1
ATOM 1515 N N . PRO A 1 191 ? 41.163 -3.677 -64.683 1.00 27.41 191 PRO A N 1
ATOM 1516 C CA . PRO A 1 191 ? 40.780 -2.493 -63.945 1.00 27.41 191 PRO A CA 1
ATOM 1517 C C . PRO A 1 191 ? 40.068 -3.026 -62.705 1.00 27.41 191 PRO A C 1
ATOM 1519 O O . PRO A 1 191 ? 39.090 -3.768 -62.823 1.00 27.41 191 PRO A O 1
ATOM 1522 N N . LYS A 1 192 ? 40.637 -2.762 -61.523 1.00 29.06 192 LYS A N 1
ATOM 1523 C CA . LYS A 1 192 ? 39.938 -2.955 -60.263 1.00 29.06 192 LYS A CA 1
ATOM 1524 C C . LYS A 1 192 ? 38.683 -2.123 -60.448 1.00 29.06 192 LYS A C 1
ATOM 1526 O O . LYS A 1 192 ? 38.774 -0.898 -60.471 1.00 29.06 192 LYS A O 1
ATOM 1531 N N . TYR A 1 193 ? 37.567 -2.783 -60.749 1.00 40.28 193 TYR A N 1
ATOM 1532 C CA . TYR A 1 193 ? 36.267 -2.153 -60.691 1.00 40.28 193 TYR A CA 1
ATOM 1533 C C . TYR A 1 193 ? 36.214 -1.645 -59.257 1.00 40.28 193 TYR A C 1
ATOM 1535 O O . TYR A 1 193 ? 36.141 -2.435 -58.320 1.00 40.28 193 TYR A O 1
ATOM 1543 N N . ASP A 1 194 ? 36.443 -0.344 -59.081 1.00 42.00 194 ASP A N 1
ATOM 1544 C CA . ASP A 1 194 ? 36.071 0.342 -57.864 1.00 42.00 194 ASP A CA 1
ATOM 1545 C C . ASP A 1 194 ? 34.590 0.020 -57.728 1.00 42.00 194 ASP A C 1
ATOM 1547 O O . ASP A 1 194 ? 33.795 0.532 -58.515 1.00 42.00 194 ASP A O 1
ATOM 1551 N N . GLU A 1 195 ? 34.248 -0.926 -56.852 1.00 52.31 195 GLU A N 1
ATOM 1552 C CA . GLU A 1 195 ? 32.857 -1.251 -56.580 1.00 52.31 195 GLU A CA 1
ATOM 1553 C C . GLU A 1 195 ? 32.195 0.071 -56.204 1.00 52.31 195 GLU A C 1
ATOM 1555 O O . GLU A 1 195 ? 32.567 0.729 -55.228 1.00 52.31 195 GLU A O 1
ATOM 1560 N N . GLU A 1 196 ? 31.324 0.540 -57.099 1.00 55.66 196 GLU A N 1
ATOM 1561 C CA . GLU A 1 196 ? 30.475 1.687 -56.842 1.00 55.66 196 GLU A CA 1
ATOM 1562 C C . GLU A 1 196 ? 29.742 1.391 -55.537 1.00 55.66 196 GLU A C 1
ATOM 1564 O O . GLU A 1 196 ? 29.273 0.270 -55.339 1.00 55.66 196 GLU A O 1
ATOM 1569 N N . PHE A 1 197 ? 29.674 2.373 -54.640 1.00 61.22 197 PHE A N 1
ATOM 1570 C CA . PHE A 1 197 ? 29.044 2.206 -53.339 1.00 61.22 197 PHE A CA 1
ATOM 1571 C C . PHE A 1 197 ? 27.605 1.709 -53.530 1.00 61.22 197 PHE A C 1
ATOM 1573 O O . PHE A 1 197 ? 26.717 2.452 -53.963 1.00 61.22 197 PHE A O 1
ATOM 1580 N N . ASN A 1 198 ? 27.381 0.420 -53.276 1.00 72.56 198 ASN A N 1
ATOM 1581 C CA . ASN A 1 198 ? 26.088 -0.207 -53.501 1.00 72.56 198 ASN A CA 1
ATOM 1582 C C . ASN A 1 198 ? 25.096 0.277 -52.435 1.00 72.56 198 ASN A C 1
ATOM 1584 O O . ASN A 1 198 ? 25.466 0.574 -51.297 1.00 72.56 198 ASN A O 1
ATOM 1588 N N . LEU A 1 199 ? 23.802 0.332 -52.772 1.00 75.31 199 LEU A N 1
ATOM 1589 C CA . LEU A 1 199 ? 22.758 0.750 -51.823 1.00 75.31 199 LEU A CA 1
ATOM 1590 C C . LEU A 1 199 ? 22.777 -0.110 -50.545 1.00 75.31 199 LEU A C 1
ATOM 1592 O O . LEU A 1 199 ? 22.597 0.405 -49.443 1.00 75.31 199 LEU A O 1
ATOM 1596 N N . SER A 1 200 ? 23.050 -1.409 -50.694 1.00 81.75 200 SER A N 1
ATOM 1597 C CA . SER A 1 200 ? 23.229 -2.346 -49.584 1.00 81.75 200 SER A CA 1
ATOM 1598 C C . SER A 1 200 ? 24.400 -1.957 -48.685 1.00 81.75 200 SER A C 1
ATOM 1600 O O . SER A 1 200 ? 24.244 -1.947 -47.467 1.00 81.75 200 SER A O 1
ATOM 1602 N N . SER A 1 201 ? 25.542 -1.583 -49.262 1.00 81.94 201 SER A N 1
ATOM 1603 C CA . SER A 1 201 ? 26.735 -1.167 -48.521 1.00 81.94 201 SER A CA 1
ATOM 1604 C C . SER A 1 201 ? 26.472 0.120 -47.735 1.00 81.94 201 SER A C 1
ATOM 1606 O O . SER A 1 201 ? 26.826 0.214 -46.561 1.00 81.94 201 SER A O 1
ATOM 1608 N N . SER A 1 202 ? 25.716 1.061 -48.315 1.00 82.06 202 SER A N 1
ATOM 1609 C CA . SER A 1 202 ? 25.258 2.256 -47.598 1.00 82.06 202 SER A CA 1
ATOM 1610 C C . SER A 1 202 ? 24.336 1.948 -46.424 1.00 82.06 202 SER A C 1
ATOM 1612 O O . SER A 1 202 ? 24.445 2.587 -45.377 1.00 82.06 202 SER A O 1
ATOM 1614 N N . MET A 1 203 ? 23.405 1.008 -46.590 1.00 84.75 203 MET A N 1
ATOM 1615 C CA . MET A 1 203 ? 22.484 0.619 -45.523 1.00 84.75 203 MET A CA 1
ATOM 1616 C C . MET A 1 203 ? 23.236 -0.044 -44.370 1.00 84.75 203 MET A C 1
ATOM 1618 O O . MET A 1 203 ? 23.072 0.378 -43.224 1.00 84.75 203 MET A O 1
ATOM 1622 N N . TRP A 1 204 ? 24.108 -1.009 -44.673 1.00 85.81 204 TRP A N 1
ATOM 1623 C CA . TRP A 1 204 ? 24.952 -1.669 -43.677 1.00 85.81 204 TRP A CA 1
ATOM 1624 C C . TRP A 1 204 ? 25.856 -0.678 -42.942 1.00 85.81 204 TRP A C 1
ATOM 1626 O O . TRP A 1 204 ? 25.924 -0.729 -41.719 1.00 85.81 204 TRP A O 1
ATOM 1636 N N . PHE A 1 205 ? 26.444 0.291 -43.649 1.00 86.19 205 PHE A N 1
ATOM 1637 C CA . PHE A 1 205 ? 27.237 1.361 -43.041 1.00 86.19 205 PHE A CA 1
ATOM 1638 C C . PHE A 1 205 ? 26.422 2.218 -42.055 1.00 86.19 205 PHE A C 1
ATOM 1640 O O . PHE A 1 205 ? 26.852 2.456 -40.925 1.00 86.19 205 PHE A O 1
ATOM 1647 N N . THR A 1 206 ? 25.219 2.665 -42.437 1.00 88.31 206 THR A N 1
ATOM 1648 C CA . THR A 1 206 ? 24.376 3.498 -41.554 1.00 88.31 206 THR A CA 1
ATOM 1649 C C . THR A 1 206 ? 23.865 2.755 -40.320 1.00 88.31 206 THR A C 1
ATOM 1651 O O . THR A 1 206 ? 23.863 3.332 -39.229 1.00 88.31 206 THR A O 1
ATOM 1654 N N . TRP A 1 207 ? 23.486 1.481 -40.474 1.00 89.56 207 TRP A N 1
ATOM 1655 C CA . TRP A 1 207 ? 23.100 0.605 -39.366 1.00 89.56 207 TRP A CA 1
ATOM 1656 C C . TRP A 1 207 ? 24.284 0.266 -38.462 1.00 89.56 207 TRP A C 1
ATOM 1658 O O . TRP A 1 207 ? 24.131 0.267 -37.241 1.00 89.56 207 TRP A O 1
ATOM 1668 N N . GLY A 1 208 ? 25.463 0.034 -39.043 1.00 87.81 208 GLY A N 1
ATOM 1669 C CA . GLY A 1 208 ? 26.701 -0.207 -38.309 1.00 87.81 208 GLY A CA 1
ATOM 1670 C C . GLY A 1 208 ? 27.032 0.948 -37.368 1.00 87.81 208 GLY A C 1
ATOM 1671 O O . GLY A 1 208 ? 27.239 0.731 -36.177 1.00 87.81 208 GLY A O 1
ATOM 1672 N N . ILE A 1 209 ? 26.951 2.190 -37.854 1.00 88.00 209 ILE A N 1
ATOM 1673 C CA . ILE A 1 209 ? 27.174 3.384 -37.023 1.00 88.00 209 ILE A CA 1
ATOM 1674 C C . ILE A 1 209 ? 26.146 3.498 -35.887 1.00 88.00 209 ILE A C 1
ATOM 1676 O O . ILE A 1 209 ? 26.528 3.786 -34.755 1.00 88.00 209 ILE A O 1
ATOM 1680 N N . LEU A 1 210 ? 24.857 3.259 -36.160 1.00 87.19 210 LEU A N 1
ATOM 1681 C CA . LEU A 1 210 ? 23.799 3.366 -35.146 1.00 87.19 210 LEU A CA 1
ATOM 1682 C C . LEU A 1 210 ? 23.966 2.327 -34.026 1.00 87.19 210 LEU A C 1
ATOM 1684 O O . LEU A 1 210 ? 23.762 2.633 -32.855 1.00 87.19 210 LEU A O 1
ATOM 1688 N N . LEU A 1 211 ? 24.339 1.100 -34.391 1.00 87.50 211 LEU A N 1
ATOM 1689 C CA . LEU A 1 211 ? 24.485 -0.021 -33.462 1.00 87.50 211 LEU A CA 1
ATOM 1690 C C . LEU A 1 211 ? 25.884 -0.116 -32.843 1.00 87.50 211 LEU A C 1
ATOM 1692 O O . LEU A 1 211 ? 26.174 -1.097 -32.159 1.00 87.50 211 LEU A O 1
ATOM 1696 N N . ASN A 1 212 ? 26.752 0.870 -33.094 1.00 84.19 212 ASN A N 1
ATOM 1697 C CA . ASN A 1 212 ? 28.162 0.835 -32.710 1.00 84.19 212 ASN A CA 1
ATOM 1698 C C . ASN A 1 212 ? 28.859 -0.473 -33.156 1.00 84.19 212 ASN A C 1
ATOM 1700 O O . ASN A 1 212 ? 29.673 -1.055 -32.439 1.00 84.19 212 ASN A O 1
ATOM 1704 N N . SER A 1 213 ? 28.489 -0.969 -34.339 1.00 82.25 213 SER A N 1
ATOM 1705 C CA . SER A 1 213 ? 29.026 -2.174 -34.960 1.00 82.25 213 SER A CA 1
ATOM 1706 C C . SER A 1 213 ? 30.030 -1.786 -36.043 1.00 82.25 213 SER A C 1
ATOM 1708 O O . SER A 1 213 ? 29.710 -1.029 -36.956 1.00 82.25 213 SER A O 1
ATOM 1710 N N . GLY A 1 214 ? 31.251 -2.321 -35.965 1.00 72.81 214 GLY A N 1
ATOM 1711 C CA . GLY A 1 214 ? 32.319 -2.088 -36.948 1.00 72.81 214 GLY A CA 1
ATOM 1712 C C . GLY A 1 214 ? 32.151 -2.849 -38.269 1.00 72.81 214 GLY A C 1
ATOM 1713 O O . GLY A 1 214 ? 33.144 -3.127 -38.930 1.00 72.81 214 GLY A O 1
ATOM 1714 N N . ILE A 1 215 ? 30.925 -3.246 -38.622 1.00 65.94 215 ILE A N 1
ATOM 1715 C CA . ILE A 1 215 ? 30.611 -4.009 -39.834 1.00 65.94 215 ILE A CA 1
ATOM 1716 C C . ILE A 1 215 ? 30.328 -3.042 -40.989 1.00 65.94 215 ILE A C 1
ATOM 1718 O O . ILE A 1 215 ? 29.397 -2.239 -40.937 1.00 65.94 215 ILE A O 1
ATOM 1722 N N . GLY A 1 216 ? 31.161 -3.113 -42.025 1.00 64.25 216 GLY A N 1
ATOM 1723 C CA . GLY A 1 216 ? 31.084 -2.270 -43.215 1.00 64.25 216 GLY A CA 1
ATOM 1724 C C . GLY A 1 216 ? 32.467 -2.094 -43.831 1.00 64.25 216 GLY A C 1
ATOM 1725 O O . GLY A 1 216 ? 33.201 -1.186 -43.454 1.00 64.25 216 GLY A O 1
ATOM 1726 N N . ASP A 1 217 ? 32.815 -2.957 -44.785 1.00 60.12 217 ASP A N 1
ATOM 1727 C CA . ASP A 1 217 ? 34.139 -2.962 -45.432 1.00 60.12 217 ASP A CA 1
ATOM 1728 C C . ASP A 1 217 ? 34.347 -1.775 -46.396 1.00 60.12 217 ASP A C 1
ATOM 1730 O O . ASP A 1 217 ? 35.446 -1.536 -46.900 1.00 60.12 217 ASP A O 1
ATOM 1734 N N . GLU A 1 218 ? 33.299 -0.980 -46.623 1.00 63.25 218 GLU A N 1
ATOM 1735 C CA . GLU A 1 218 ? 33.286 0.127 -47.570 1.00 63.25 218 GLU A CA 1
ATOM 1736 C C . GLU A 1 218 ? 33.154 1.471 -46.847 1.00 63.25 218 GLU A C 1
ATOM 1738 O O . GLU A 1 218 ? 32.093 1.843 -46.342 1.00 63.25 218 GLU A O 1
ATOM 1743 N N . THR A 1 219 ? 34.244 2.240 -46.823 1.00 66.88 219 THR A N 1
ATOM 1744 C CA . THR A 1 219 ? 34.223 3.618 -46.317 1.00 66.88 219 THR A CA 1
ATOM 1745 C C . THR A 1 219 ? 33.956 4.612 -47.453 1.00 66.88 219 THR A C 1
ATOM 1747 O O . THR A 1 219 ? 34.517 4.473 -48.545 1.00 66.88 219 THR A O 1
ATOM 1750 N N . PRO A 1 220 ? 33.122 5.645 -47.223 1.00 68.50 220 PRO A N 1
ATOM 1751 C CA . PRO A 1 220 ? 32.807 6.633 -48.248 1.00 68.50 220 PRO A CA 1
ATOM 1752 C C . PRO A 1 220 ? 34.065 7.388 -48.713 1.00 68.50 220 PRO A C 1
ATOM 1754 O O . PRO A 1 220 ? 34.779 7.990 -47.905 1.00 68.50 220 PRO A O 1
ATOM 1757 N N . LYS A 1 221 ? 34.323 7.386 -50.029 1.00 67.25 221 LYS A N 1
ATOM 1758 C CA . LYS A 1 221 ? 35.541 7.969 -50.632 1.00 67.25 221 LYS A CA 1
ATOM 1759 C C . LYS A 1 221 ? 35.441 9.488 -50.857 1.00 67.25 221 LYS A C 1
ATOM 1761 O O . LYS A 1 221 ? 36.455 10.185 -50.808 1.00 67.25 221 LYS A O 1
ATOM 1766 N N . ALA A 1 222 ? 34.240 10.024 -51.097 1.00 73.00 222 ALA A N 1
ATOM 1767 C CA . ALA A 1 222 ? 34.026 11.443 -51.398 1.00 73.00 222 ALA A CA 1
ATOM 1768 C C . ALA A 1 222 ? 34.045 12.351 -50.149 1.00 73.00 222 ALA A C 1
ATOM 1770 O O . ALA A 1 222 ? 33.629 11.967 -49.057 1.00 73.00 222 ALA A O 1
ATOM 1771 N N . PHE A 1 223 ? 34.474 13.609 -50.305 1.00 76.06 223 PHE A N 1
ATOM 1772 C CA . PHE A 1 223 ? 34.512 14.572 -49.191 1.00 76.06 223 PHE A CA 1
ATOM 1773 C C . PHE A 1 223 ? 33.116 14.840 -48.596 1.00 76.06 223 PHE A C 1
ATOM 1775 O O . PHE A 1 223 ? 32.949 14.874 -47.378 1.00 76.06 223 PHE A O 1
ATOM 1782 N N . SER A 1 224 ? 32.094 14.964 -49.450 1.00 79.38 224 SER A N 1
ATOM 1783 C CA . SER A 1 224 ? 30.709 15.226 -49.035 1.00 79.38 224 SER A CA 1
ATOM 1784 C C . SER A 1 224 ? 30.078 14.069 -48.256 1.00 79.38 224 SER A C 1
ATOM 1786 O O . SER A 1 224 ? 29.350 14.302 -47.295 1.00 79.38 224 SER A O 1
ATOM 1788 N N . THR A 1 225 ? 30.360 12.823 -48.643 1.00 79.94 225 THR A N 1
ATOM 1789 C CA . THR A 1 225 ? 29.820 11.630 -47.975 1.00 79.94 225 THR A CA 1
ATOM 1790 C C . THR A 1 225 ? 30.489 11.399 -46.619 1.00 79.94 225 THR A C 1
ATOM 1792 O O . THR A 1 225 ? 29.811 11.025 -45.665 1.00 79.94 225 THR A O 1
ATOM 1795 N N . ARG A 1 226 ? 31.784 11.723 -46.479 1.00 84.50 226 ARG A N 1
ATOM 1796 C CA . ARG A 1 226 ? 32.490 11.700 -45.183 1.00 84.50 226 ARG A CA 1
ATOM 1797 C C . ARG A 1 226 ? 31.926 12.717 -44.194 1.00 84.50 226 ARG A C 1
ATOM 1799 O O . ARG A 1 226 ? 31.712 12.368 -43.037 1.00 84.50 226 ARG A O 1
ATOM 1806 N N . ALA A 1 227 ? 31.641 13.940 -44.644 1.00 87.50 227 ALA A N 1
ATOM 1807 C CA . ALA A 1 227 ? 31.023 14.958 -43.796 1.00 87.50 227 ALA A CA 1
ATOM 1808 C C . ALA A 1 227 ? 29.638 14.514 -43.290 1.00 87.50 227 ALA A C 1
ATOM 1810 O O . ALA A 1 227 ? 29.358 14.613 -42.096 1.00 87.50 227 ALA A O 1
ATOM 1811 N N . LEU A 1 228 ? 28.800 13.953 -44.171 1.00 87.56 228 LEU A N 1
ATOM 1812 C CA . LEU A 1 228 ? 27.484 13.430 -43.790 1.00 87.56 228 LEU A CA 1
ATOM 1813 C C . LEU A 1 228 ? 27.591 12.245 -42.814 1.00 87.56 228 LEU A C 1
ATOM 1815 O O . LEU A 1 228 ? 26.855 12.192 -41.831 1.00 87.56 228 LEU A O 1
ATOM 1819 N N . GLY A 1 229 ? 28.544 11.334 -43.037 1.00 87.38 229 GLY A N 1
ATOM 1820 C CA . GLY A 1 229 ? 28.821 10.218 -42.130 1.00 87.38 229 GLY A CA 1
ATOM 1821 C C . GLY A 1 229 ? 29.266 10.664 -40.731 1.00 87.38 229 GLY A C 1
ATOM 1822 O O . GLY A 1 229 ? 28.834 10.079 -39.743 1.00 87.38 229 GLY A O 1
ATOM 1823 N N . MET A 1 230 ? 30.067 11.731 -40.622 1.00 88.88 230 MET A N 1
ATOM 1824 C CA . MET A 1 230 ? 30.469 12.300 -39.324 1.00 88.88 230 MET A CA 1
ATOM 1825 C C . MET A 1 230 ? 29.282 12.891 -38.556 1.00 88.88 230 MET A C 1
ATOM 1827 O O . MET A 1 230 ? 29.155 12.668 -37.352 1.00 88.88 230 MET A O 1
ATOM 1831 N N . VAL A 1 231 ? 28.391 13.611 -39.245 1.00 92.56 231 VAL A N 1
ATOM 1832 C CA . VAL A 1 231 ? 27.167 14.154 -38.633 1.00 92.56 231 VAL A CA 1
ATOM 1833 C C . VAL A 1 231 ? 26.251 13.021 -38.164 1.00 92.56 231 VAL A C 1
ATOM 1835 O O . VAL A 1 231 ? 25.735 13.070 -37.048 1.00 92.56 231 VAL A O 1
ATOM 1838 N N . TRP A 1 232 ? 26.099 11.970 -38.976 1.00 92.31 232 TRP A N 1
ATOM 1839 C CA . TRP A 1 232 ? 25.330 10.778 -38.614 1.00 92.31 232 TRP A CA 1
ATOM 1840 C C . TRP A 1 232 ? 25.907 10.055 -37.390 1.00 92.31 232 TRP A C 1
ATOM 1842 O O . TRP A 1 232 ? 25.158 9.687 -36.488 1.00 92.31 232 TRP A O 1
ATOM 1852 N N . ALA A 1 233 ? 27.231 9.916 -37.306 1.00 90.44 233 ALA A N 1
ATOM 1853 C CA . ALA A 1 233 ? 27.893 9.331 -36.142 1.00 90.44 233 ALA A CA 1
ATOM 1854 C C . ALA A 1 233 ? 27.661 10.150 -34.860 1.00 90.44 233 ALA A C 1
ATOM 1856 O O . ALA A 1 233 ? 27.410 9.576 -33.801 1.00 90.44 233 ALA A O 1
ATOM 1857 N N . GLY A 1 234 ? 27.672 11.485 -34.952 1.00 92.69 234 GLY A N 1
ATOM 1858 C CA . GLY A 1 234 ? 27.317 12.357 -33.828 1.00 92.69 234 GLY A CA 1
ATOM 1859 C C . GLY A 1 234 ? 25.868 12.168 -33.370 1.00 92.69 234 GLY A C 1
ATOM 1860 O O . GLY A 1 234 ? 25.604 12.056 -32.175 1.00 92.69 234 GLY A O 1
ATOM 1861 N N . PHE A 1 235 ? 24.932 12.067 -34.314 1.00 91.75 235 PHE A N 1
ATOM 1862 C CA . PHE A 1 235 ? 23.524 11.794 -34.024 1.00 91.75 235 PHE A CA 1
ATOM 1863 C C . PHE A 1 235 ? 23.314 10.424 -33.358 1.00 91.75 235 PHE A C 1
ATOM 1865 O O . PHE A 1 235 ? 22.621 10.338 -32.344 1.00 91.75 235 PHE A O 1
ATOM 1872 N N . ALA A 1 236 ? 23.955 9.371 -33.873 1.00 89.94 236 ALA A N 1
ATOM 1873 C CA . ALA A 1 236 ? 23.903 8.031 -33.290 1.00 89.94 236 ALA A CA 1
ATOM 1874 C C . ALA A 1 236 ? 24.427 8.011 -31.844 1.00 89.94 236 ALA A C 1
ATOM 1876 O O . ALA A 1 236 ? 23.768 7.465 -30.960 1.00 89.94 236 ALA A O 1
ATOM 1877 N N . MET A 1 237 ? 25.557 8.676 -31.579 1.00 89.69 237 MET A N 1
ATOM 1878 C CA . MET A 1 237 ? 26.109 8.805 -30.225 1.00 89.69 237 MET A CA 1
ATOM 1879 C C . MET A 1 237 ? 25.142 9.502 -29.262 1.00 89.69 237 MET A C 1
ATOM 1881 O O . MET A 1 237 ? 25.007 9.063 -28.124 1.00 89.69 237 MET A O 1
ATOM 1885 N N . ILE A 1 238 ? 24.438 10.549 -29.705 1.00 89.88 238 ILE A N 1
ATOM 1886 C CA . ILE A 1 238 ? 23.444 11.256 -28.879 1.00 89.88 238 ILE A CA 1
ATOM 1887 C C . ILE A 1 238 ? 22.249 10.348 -28.555 1.00 89.88 238 ILE A C 1
ATOM 1889 O O . ILE A 1 238 ? 21.794 10.320 -27.412 1.00 89.88 238 ILE A O 1
ATOM 1893 N N . ILE A 1 239 ? 21.755 9.572 -29.526 1.00 87.38 239 ILE A N 1
ATOM 1894 C CA . ILE A 1 239 ? 20.650 8.627 -29.296 1.00 87.38 239 ILE A CA 1
ATOM 1895 C C . ILE A 1 239 ? 21.059 7.557 -28.289 1.00 87.38 239 ILE A C 1
ATOM 1897 O O . ILE A 1 239 ? 20.343 7.328 -27.319 1.00 87.38 239 ILE A O 1
ATOM 1901 N N . VAL A 1 240 ? 22.222 6.936 -28.480 1.00 85.06 240 VAL A N 1
ATOM 1902 C CA . VAL A 1 240 ? 22.701 5.899 -27.563 1.00 85.06 240 VAL A CA 1
ATOM 1903 C C . VAL A 1 240 ? 22.925 6.483 -26.165 1.00 85.06 240 VAL A C 1
ATOM 1905 O O . VAL A 1 240 ? 22.417 5.926 -25.198 1.00 85.06 240 VAL A O 1
ATOM 1908 N N . ALA A 1 241 ? 23.577 7.643 -26.047 1.00 84.94 241 ALA A N 1
ATOM 1909 C CA . ALA A 1 241 ? 23.832 8.295 -24.759 1.00 84.94 241 ALA A CA 1
ATOM 1910 C C . ALA A 1 241 ? 22.561 8.775 -24.037 1.00 84.94 241 ALA A C 1
ATOM 1912 O O . ALA A 1 241 ? 22.556 8.879 -22.818 1.00 84.94 241 ALA A O 1
ATOM 1913 N N . SER A 1 242 ? 21.488 9.084 -24.769 1.00 84.00 242 SER A N 1
ATOM 1914 C CA . SER A 1 242 ? 20.190 9.445 -24.174 1.00 84.00 242 SER A CA 1
ATOM 1915 C C . SER A 1 242 ? 19.345 8.232 -23.778 1.00 84.00 242 SER A C 1
ATOM 1917 O O . SER A 1 242 ? 18.361 8.387 -23.059 1.00 84.00 242 SER A O 1
ATOM 1919 N N . SER A 1 243 ? 19.716 7.038 -2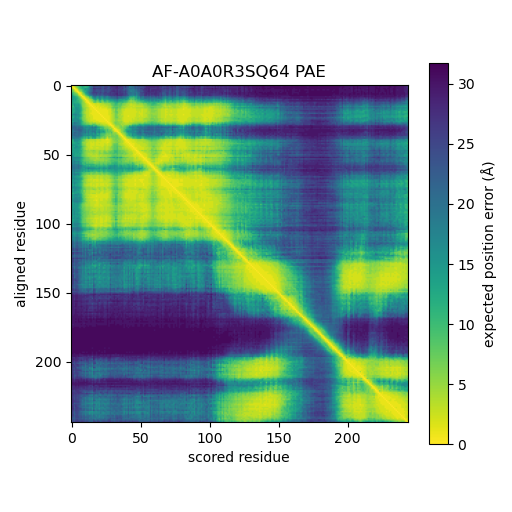4.253 1.00 77.94 243 SER A N 1
ATOM 1920 C CA . SER A 1 243 ? 19.040 5.773 -23.944 1.00 77.94 243 SER A CA 1
ATOM 1921 C C . SER A 1 243 ? 19.583 5.064 -22.702 1.00 77.94 243 SER A C 1
ATOM 1923 O O . SER A 1 243 ? 18.900 4.195 -22.157 1.00 77.94 243 SER A O 1
ATOM 1925 N N . THR A 1 244 ? 20.807 5.415 -22.295 1.00 71.00 244 THR A N 1
ATOM 1926 C CA . THR A 1 244 ? 21.520 4.898 -21.116 1.00 71.00 244 THR A CA 1
ATOM 1927 C C . THR A 1 244 ? 21.254 5.754 -19.892 1.00 71.00 244 THR A C 1
ATOM 1929 O O . THR A 1 244 ? 20.995 5.172 -18.818 1.00 71.00 244 THR A O 1
#

Sequence (244 aa):
MRLAFLLGKVTEYCCYGYCIDLLRHLANRPSGPHENATSFTYELHMVGDGQMGEELFNAMNETKVWSGIVGELTTGMADLSVAPMTITPERVTILEFTKPFKYLGMTILVKRERFKSNLASFLQPFESTLWVLVGVSVHVVALFLYLLDRYSAIRVLHRKEREQATNNTSPPNNNNIVVESSRENEEVVKPKYDEEFNLSSSMWFTWGILLNSGIGDETPKAFSTRALGMVWAGFAMIIVASST

Mean predicted aligned error: 16.68 Å

Solvent-accessible surface area (backbone atoms only — not comparable to full-atom values): 16072 Å² total; per-residue (Å²): 126,82,71,80,90,83,76,91,67,82,79,89,77,91,84,80,52,75,53,52,56,50,48,54,48,53,28,66,31,74,58,51,102,88,43,79,54,42,78,57,88,86,74,78,74,78,60,91,77,76,41,73,49,51,84,41,76,38,85,90,72,78,40,79,44,52,36,32,48,52,22,36,45,74,71,65,78,38,95,78,85,76,67,102,71,85,90,45,78,81,52,57,78,79,44,92,77,76,81,85,89,73,92,82,78,93,78,87,89,72,86,84,80,78,88,79,89,57,87,65,60,79,58,59,91,49,58,75,67,54,58,54,50,53,57,52,48,44,54,51,51,19,50,50,45,32,51,53,48,54,57,48,51,55,52,53,52,56,48,52,55,54,54,56,62,61,70,73,73,70,83,89,81,88,80,91,86,83,91,82,91,79,93,73,93,77,72,88,78,64,77,76,73,73,76,69,78,44,66,65,55,32,43,45,36,46,51,13,52,59,70,76,40,93,55,57,98,71,75,70,85,50,73,69,44,42,55,52,50,53,55,50,44,53,52,29,52,51,53,54,64,73,73,110